Protein AF-A0A355V0J2-F1 (afdb_monomer_lite)

Foldseek 3Di:
DDLVLVCCLCFVVQKWFWKDWPNFIKIKGFDWDWDQDPVVRDIDIGGQWMWIDGPNDIDTDRDSCRVCVVQPPIDIGTCDINVPHRDPVVVVVQVCVLVDWLVRVCVVFVVFFFKKKFKFFLADDCDPVCVLHAAADDPVQLVVQLVVLLVVLLVVLVVLLVVPPPVFNVVDDDSVVVLVVLLVVLVVVCVVQVVVCVVPQHQPPVLVCLVVVNDPDNDDPSNSSSNVSSSLSRSLNSSNVSSNPHDDHDDLCVLCVDPLNVLFSVFWPDKHWHQDDDPDGHSGIMIMTMGGDDPSVSVSSVVAGHLLRDDRGHWMFTDDPNHTQKTAHNVVSDIDGPPD

Radius of gyration: 24.62 Å; chains: 1; bounding box: 70×48×53 Å

Sequence (340 aa):
MTKAQLQNLLEKDGASVKFSVDDTEYGAEPVMVYEFNEATGLADFKVDGFILEKKGRRKSFKDFESFFEKFENKQVKLISINDEFESIESYEDEKAFDNINMEELLATFLPVADSFSLTCPFNSGYDEEHPFGLYRVDSYLAERALNELEEWEKKTAERQYGCIPEKDRKKLPAFEMLYEEVKAECRDYRKGHKAKADKFGGNVFFGDEFSKGNTKYKKPAELWHVYEAVDFVETCRYTLDKTAENEKERPLDEVLDKEEYAGLKSSLIKTEVGFTWHCTTSGMLSETFFFKLNETTAEWLKKFENDYALEGLEDLAFYKDGKLIFSSCTHEKFHTRLDK

Secondary structure (DSSP, 8-state):
--HHHHHIIIIIS---EEEEETTEEEEEEEEEEEEEETTTTEEEEEEEEEEEEETTEEEEESSHHHHHGGGTTSPPEEEEETTTBSSHHHHHHHHHHHT--HHHHHHHHTTT-SEEEEEEESS----SS-TT-SBPPPHHHHHHHHHHHHHHHHHHHHHHHHHS-HHHHTTSPPHHHHHHHHHHHHHHHHHHTHHHHHHTTT---THHHHHTT-SS---SGGGHHHHHHHHHHHHHHHHHHHHHT-SB---GGGGGGSGGGHHHHTTEEEEEEEEE-SS-EEEEEEEEEEEE-SHHHHHHHTTSSSGGG--SSEEEEEEETTEEEEEEETTTTEEEE---

pLDDT: mean 92.25, std 6.19, range [43.44, 98.62]

Structure (mmCIF, N/CA/C/O backbone):
data_AF-A0A355V0J2-F1
#
_entry.id   AF-A0A355V0J2-F1
#
loop_
_atom_site.group_PDB
_atom_site.id
_atom_site.type_symbol
_atom_site.label_atom_id
_atom_site.label_alt_id
_atom_site.label_comp_id
_atom_site.label_asym_id
_atom_site.label_entity_id
_atom_site.label_seq_id
_atom_site.pdbx_PDB_ins_code
_atom_site.Cartn_x
_atom_site.Cartn_y
_atom_site.Cartn_z
_atom_site.occupancy
_atom_site.B_iso_or_equiv
_atom_site.auth_seq_id
_atom_site.auth_comp_id
_atom_site.auth_asym_id
_atom_site.auth_atom_id
_atom_site.pdbx_PDB_model_num
ATOM 1 N N . MET A 1 1 ? -30.755 2.770 18.231 1.00 90.81 1 MET A N 1
ATOM 2 C CA . MET A 1 1 ? -29.765 3.862 18.253 1.00 90.81 1 MET A CA 1
ATOM 3 C C . MET A 1 1 ? -30.425 5.117 18.806 1.00 90.81 1 MET A C 1
ATOM 5 O O . MET A 1 1 ? -31.588 5.360 18.500 1.00 90.81 1 MET A O 1
ATOM 9 N N . THR A 1 2 ? -29.737 5.867 19.665 1.00 91.69 2 THR A N 1
ATOM 10 C CA . THR A 1 2 ? -30.237 7.129 20.239 1.00 91.69 2 THR A CA 1
ATOM 11 C C . THR A 1 2 ? -29.940 8.315 19.316 1.00 91.69 2 THR A C 1
ATOM 13 O O . THR A 1 2 ? -29.083 8.220 18.438 1.00 91.69 2 THR A O 1
ATOM 16 N N . LYS A 1 3 ? -30.612 9.457 19.537 1.00 92.00 3 LYS A N 1
ATOM 17 C CA . LYS A 1 3 ? -30.300 10.726 18.852 1.00 92.00 3 LYS A CA 1
ATOM 18 C C . LYS A 1 3 ? -28.816 11.088 18.994 1.00 92.00 3 LYS A C 1
ATOM 20 O O . LYS A 1 3 ? -28.171 11.383 18.000 1.00 92.00 3 LYS A O 1
ATOM 25 N N . ALA A 1 4 ? -28.282 11.002 20.214 1.00 92.44 4 ALA A N 1
ATOM 26 C CA . ALA A 1 4 ? -26.891 11.341 20.511 1.00 92.44 4 ALA A CA 1
ATOM 27 C C . ALA A 1 4 ? -25.884 10.423 19.797 1.00 92.44 4 ALA A C 1
ATOM 29 O O . ALA A 1 4 ? -24.852 10.896 19.338 1.00 92.44 4 ALA A O 1
ATOM 30 N N . GLN A 1 5 ? -26.190 9.127 19.669 1.00 93.94 5 GLN A N 1
ATOM 31 C CA . GLN A 1 5 ? -25.350 8.192 18.912 1.00 93.94 5 GLN A CA 1
ATOM 32 C C . GLN A 1 5 ? -25.316 8.553 17.425 1.00 93.94 5 GLN A C 1
ATOM 34 O O . GLN A 1 5 ? -24.241 8.676 16.855 1.00 93.94 5 GLN A O 1
ATOM 39 N N . LEU A 1 6 ? -26.484 8.784 16.817 1.00 93.75 6 LEU A N 1
ATOM 40 C CA . LEU A 1 6 ? -26.559 9.178 15.410 1.00 93.75 6 LEU A CA 1
ATOM 41 C C . LEU A 1 6 ? -25.880 10.533 15.158 1.00 93.75 6 LEU A C 1
ATOM 43 O O . LEU A 1 6 ? -25.229 10.708 14.134 1.00 93.75 6 LEU A O 1
ATOM 47 N N . GLN A 1 7 ? -26.011 11.470 16.099 1.00 94.31 7 GLN A N 1
ATOM 48 C CA . GLN A 1 7 ? -25.330 12.758 16.041 1.00 94.31 7 GLN A CA 1
ATOM 49 C C . GLN A 1 7 ? -23.813 12.592 16.081 1.00 94.31 7 GLN A C 1
ATOM 51 O O . GLN A 1 7 ? -23.138 13.148 15.230 1.00 94.31 7 GLN A O 1
ATOM 56 N N . ASN A 1 8 ? -23.273 11.816 17.027 1.00 94.19 8 ASN A N 1
ATOM 57 C CA . ASN A 1 8 ? -21.829 11.589 17.109 1.00 94.19 8 ASN A CA 1
ATOM 58 C C . ASN A 1 8 ? -21.283 10.975 15.811 1.00 94.19 8 ASN A C 1
ATOM 60 O O . ASN A 1 8 ? -20.335 11.526 15.259 1.00 94.19 8 ASN A O 1
ATOM 64 N N . LEU A 1 9 ? -21.936 9.930 15.289 1.00 94.62 9 LEU A N 1
ATOM 65 C CA . LEU A 1 9 ? -21.517 9.278 14.044 1.00 94.62 9 LEU A CA 1
ATOM 66 C C . LEU A 1 9 ? -21.470 10.264 12.867 1.00 94.62 9 LEU A C 1
ATOM 68 O O . LEU A 1 9 ? -20.495 10.294 12.128 1.00 94.62 9 LEU A O 1
ATOM 72 N N . LEU A 1 10 ? -22.502 11.097 12.700 1.00 93.75 10 LEU A N 1
ATOM 73 C CA . LEU A 1 10 ? -22.589 12.020 11.564 1.00 93.75 10 LEU A CA 1
ATOM 74 C C . LEU A 1 10 ? -21.737 13.292 11.741 1.00 93.75 10 LEU A C 1
ATOM 76 O O . LEU A 1 10 ? -21.116 13.741 10.786 1.00 93.75 10 LEU A O 1
ATOM 80 N N . GLU A 1 11 ? -21.737 13.910 12.926 1.00 91.56 11 GLU A N 1
ATOM 81 C CA . GLU A 1 11 ? -21.082 15.208 13.171 1.00 91.56 11 GLU A CA 1
ATOM 82 C C . GLU A 1 11 ? -19.624 15.090 13.593 1.00 91.56 11 GLU A C 1
ATOM 84 O O . GLU A 1 11 ? -18.807 15.903 13.170 1.00 91.56 11 GLU A O 1
ATOM 89 N N . LYS A 1 12 ? -19.311 14.142 14.480 1.00 89.06 12 LYS A N 1
ATOM 90 C CA . LYS A 1 12 ? -17.963 14.023 15.047 1.00 89.06 12 LYS A CA 1
ATOM 91 C C . LYS A 1 12 ? -17.104 13.085 14.232 1.00 89.06 12 LYS A C 1
ATOM 93 O O . LYS A 1 12 ? -15.955 13.409 13.961 1.00 89.06 12 LYS A O 1
ATOM 98 N N . ASP A 1 13 ? -17.674 11.949 13.857 1.00 90.25 13 ASP A N 1
ATOM 99 C CA . ASP A 1 13 ? -16.922 10.909 13.169 1.00 90.25 13 ASP A CA 1
ATOM 100 C C . ASP A 1 13 ? -16.990 11.050 11.644 1.00 90.25 13 ASP A C 1
ATOM 102 O O . ASP A 1 13 ? -16.241 10.392 10.928 1.00 90.25 13 ASP A O 1
ATOM 106 N N . GLY A 1 14 ? -17.880 11.907 11.129 1.00 91.56 14 GLY A N 1
ATOM 107 C CA . GLY A 1 14 ? -18.047 12.105 9.690 1.00 91.56 14 GLY A CA 1
ATOM 108 C C . GLY A 1 14 ? -18.545 10.851 8.956 1.00 91.56 14 GLY A C 1
ATOM 109 O O . GLY A 1 14 ? -18.405 10.755 7.738 1.00 91.56 14 GLY A O 1
ATOM 110 N N . ALA A 1 15 ? -19.113 9.882 9.676 1.00 93.75 15 ALA A N 1
ATOM 111 C CA . ALA A 1 15 ? -19.506 8.593 9.133 1.00 93.75 15 ALA A CA 1
ATOM 112 C C . ALA A 1 15 ? -20.817 8.686 8.345 1.00 93.75 15 ALA A C 1
ATOM 114 O O . ALA A 1 15 ? -21.733 9.427 8.700 1.00 93.75 15 ALA A O 1
ATOM 115 N N . SER A 1 16 ? -20.951 7.869 7.303 1.00 96.00 16 SER A N 1
ATOM 116 C CA . SER A 1 16 ? -22.240 7.634 6.651 1.00 96.00 16 SER A CA 1
ATOM 117 C C . SER A 1 16 ? -23.023 6.561 7.409 1.00 96.00 16 SER A C 1
ATOM 119 O O . SER A 1 16 ? -22.456 5.596 7.915 1.00 96.00 16 SER A O 1
ATOM 121 N N . VAL A 1 17 ? -24.340 6.722 7.533 1.00 97.31 17 VAL A N 1
ATOM 122 C CA . VAL A 1 17 ? -25.184 5.842 8.351 1.00 97.31 17 VAL A CA 1
ATOM 123 C C . VAL A 1 17 ? -26.439 5.446 7.585 1.00 97.31 17 VAL A C 1
ATOM 125 O O . VAL A 1 17 ? -27.244 6.300 7.209 1.00 97.31 17 VAL A O 1
ATOM 128 N N . LYS A 1 18 ? -26.670 4.142 7.417 1.00 97.06 18 LYS A N 1
ATOM 129 C CA . LYS A 1 18 ? -27.969 3.598 7.007 1.00 97.06 18 LYS A CA 1
ATOM 130 C C . LYS A 1 18 ? -28.757 3.169 8.231 1.00 97.06 18 LYS A C 1
ATOM 132 O O . LYS A 1 18 ? -28.248 2.505 9.132 1.00 97.06 18 LYS A O 1
ATOM 137 N N . PHE A 1 19 ? -30.030 3.532 8.268 1.00 96.44 19 PHE A N 1
ATOM 138 C CA . PHE A 1 19 ? -30.914 3.218 9.384 1.00 96.44 19 PHE A CA 1
ATOM 139 C C . PHE A 1 19 ? -32.360 3.054 8.919 1.00 96.44 19 PHE A C 1
ATOM 141 O O . PHE A 1 19 ? -32.748 3.519 7.849 1.00 96.44 19 PHE A O 1
ATOM 148 N N . SER A 1 20 ? -33.183 2.409 9.743 1.00 95.94 20 SER A N 1
ATOM 149 C CA . SER A 1 20 ? -34.623 2.302 9.532 1.00 95.94 20 SER A CA 1
ATOM 150 C C . SER A 1 20 ? -35.419 3.021 10.616 1.00 95.94 20 SER A C 1
ATOM 152 O O . SER A 1 20 ? -35.046 3.054 11.793 1.00 95.94 20 SER A O 1
ATOM 154 N N . VAL A 1 21 ? -36.542 3.599 10.189 1.00 94.44 21 VAL A N 1
ATOM 155 C CA . VAL A 1 21 ? -37.567 4.209 11.041 1.00 94.44 21 VAL A CA 1
ATOM 156 C C . VAL A 1 21 ? -38.928 3.770 10.516 1.00 94.44 21 VAL A C 1
ATOM 158 O O . VAL A 1 21 ? -39.223 4.005 9.343 1.00 94.44 21 VAL A O 1
ATOM 161 N N . ASP A 1 22 ? -39.749 3.146 11.364 1.00 92.00 22 ASP A N 1
ATOM 162 C CA . ASP A 1 22 ? -41.059 2.584 10.987 1.00 92.00 22 ASP A CA 1
ATOM 163 C C . ASP A 1 22 ? -40.974 1.717 9.706 1.00 92.00 22 ASP A C 1
ATOM 165 O O . ASP A 1 22 ? -41.682 1.956 8.726 1.00 92.00 22 ASP A O 1
ATOM 169 N N . ASP A 1 23 ? -40.015 0.782 9.674 1.00 90.75 23 ASP A N 1
ATOM 170 C CA . ASP A 1 23 ? -39.718 -0.129 8.548 1.00 90.75 23 ASP A CA 1
ATOM 171 C C . ASP A 1 23 ? -39.372 0.564 7.216 1.00 90.75 23 ASP A C 1
ATOM 173 O O . ASP A 1 23 ? -39.363 -0.042 6.145 1.00 90.75 23 ASP A O 1
ATOM 177 N N . THR A 1 24 ? -39.064 1.859 7.266 1.00 94.06 24 THR A N 1
ATOM 178 C CA . THR A 1 24 ? -38.565 2.616 6.123 1.00 94.06 24 THR A CA 1
ATOM 179 C C . THR A 1 24 ? -37.075 2.853 6.274 1.00 94.06 24 THR A C 1
ATOM 181 O O . THR A 1 24 ? -36.651 3.440 7.265 1.00 94.06 24 THR A O 1
ATOM 184 N N . GLU A 1 25 ? -36.303 2.458 5.267 1.00 95.81 25 GLU A N 1
ATOM 185 C CA . GLU A 1 25 ? -34.859 2.683 5.218 1.00 95.81 25 GLU A CA 1
ATOM 186 C C . GLU A 1 25 ? -34.500 4.095 4.750 1.00 95.81 25 GLU A C 1
ATOM 188 O O . GLU A 1 25 ? -35.153 4.686 3.875 1.00 95.81 25 GLU A O 1
ATOM 193 N N . TYR A 1 26 ? -33.425 4.602 5.338 1.00 95.94 26 TYR A N 1
ATOM 194 C CA . TYR A 1 26 ? -32.814 5.888 5.067 1.00 95.94 26 TYR A CA 1
ATOM 195 C C . TYR A 1 26 ? -31.295 5.727 5.033 1.00 95.94 26 TYR A C 1
ATOM 197 O O . TYR A 1 26 ? -30.740 4.925 5.782 1.00 95.94 26 TYR A O 1
ATOM 205 N N . GLY A 1 27 ? -30.637 6.522 4.195 1.00 96.25 27 GLY A N 1
ATOM 206 C CA . GLY A 1 27 ? -29.204 6.797 4.292 1.00 96.25 27 GLY A CA 1
ATOM 207 C C . GLY A 1 27 ? -28.991 8.230 4.766 1.00 96.25 27 GLY A C 1
ATOM 208 O O . GLY A 1 27 ? -29.749 9.119 4.375 1.00 96.25 27 GLY A O 1
ATOM 209 N N . ALA A 1 28 ? -27.992 8.460 5.604 1.00 96.12 28 ALA A N 1
ATOM 210 C CA . ALA A 1 28 ? -27.532 9.785 5.979 1.00 96.12 28 ALA A CA 1
ATOM 211 C C . ALA A 1 28 ? -26.021 9.886 5.791 1.00 96.12 28 ALA A C 1
ATOM 213 O O . ALA A 1 28 ? -25.293 8.979 6.178 1.00 96.12 28 ALA A O 1
ATOM 214 N N . GLU A 1 29 ? -25.563 10.987 5.213 1.00 95.75 29 GLU A N 1
ATOM 215 C CA . GLU A 1 29 ? -24.142 11.280 5.022 1.00 95.75 29 GLU A CA 1
ATOM 216 C C . GLU A 1 29 ? -23.875 12.752 5.377 1.00 95.75 29 GLU A C 1
ATOM 218 O O . GLU A 1 29 ? -24.706 13.617 5.058 1.00 95.75 29 GLU A O 1
ATOM 223 N N . PRO A 1 30 ? -22.767 13.065 6.067 1.00 94.69 30 PRO A N 1
ATOM 224 C CA . PRO A 1 30 ? -22.358 14.440 6.299 1.00 94.69 30 PRO A CA 1
ATOM 225 C C . PRO A 1 30 ? -21.822 15.062 5.009 1.00 94.69 30 PRO A C 1
ATOM 227 O O . PRO A 1 30 ? -21.206 14.404 4.171 1.00 94.69 30 PRO A O 1
ATOM 230 N N . VAL A 1 31 ? -22.052 16.361 4.845 1.00 92.62 31 VAL A N 1
ATOM 231 C CA . VAL A 1 31 ? -21.434 17.144 3.775 1.00 92.62 31 VAL A CA 1
ATOM 232 C C . VAL A 1 31 ? -20.094 17.647 4.291 1.00 92.62 31 VAL A C 1
ATOM 234 O O . VAL A 1 31 ? -20.054 18.544 5.127 1.00 92.62 31 VAL A O 1
ATOM 237 N N . MET A 1 32 ? -19.002 17.067 3.802 1.00 89.19 32 MET A N 1
ATOM 238 C CA . MET A 1 32 ? -17.650 17.466 4.192 1.00 89.19 32 MET A CA 1
ATOM 239 C C . MET A 1 32 ? -17.177 18.643 3.336 1.00 89.19 32 MET A C 1
ATOM 241 O O . MET A 1 32 ? -17.214 18.582 2.105 1.00 89.19 32 MET A O 1
ATOM 245 N N . VAL A 1 33 ? -16.720 19.714 3.983 1.00 88.00 33 VAL A N 1
ATOM 246 C CA . VAL A 1 33 ? -16.119 20.880 3.327 1.00 88.00 33 VAL A CA 1
ATOM 247 C C . VAL A 1 33 ? -14.672 21.010 3.772 1.00 88.00 33 VAL A C 1
ATOM 249 O O . VAL A 1 33 ? -14.360 20.889 4.955 1.00 88.00 33 VAL A O 1
ATOM 252 N N . TYR A 1 34 ? -13.806 21.270 2.798 1.00 84.75 34 TYR A N 1
ATOM 253 C CA . TYR A 1 34 ? -12.388 21.512 3.007 1.00 84.75 34 TYR A CA 1
ATOM 254 C C . TYR A 1 34 ? -12.164 22.990 3.310 1.00 84.75 34 TYR A C 1
ATOM 256 O O . TYR A 1 34 ? -12.521 23.853 2.503 1.00 84.75 34 TYR A O 1
ATOM 264 N N . GLU A 1 35 ? -11.543 23.281 4.445 1.00 84.31 35 GLU A N 1
ATOM 265 C CA . GLU A 1 35 ? -10.997 24.600 4.737 1.00 84.31 35 GLU A CA 1
ATOM 266 C C . GLU A 1 35 ? -9.478 24.521 4.707 1.00 84.31 35 GLU A C 1
ATOM 268 O O . GLU A 1 35 ? -8.847 23.901 5.557 1.00 84.31 35 GLU A O 1
ATOM 273 N N . PHE A 1 36 ? -8.879 25.144 3.694 1.00 83.00 36 PHE A N 1
ATOM 274 C CA . PHE A 1 36 ? -7.432 25.266 3.625 1.00 83.00 36 PHE A CA 1
ATOM 275 C C . PHE A 1 36 ? -6.975 26.410 4.528 1.00 83.00 36 PHE A C 1
ATOM 277 O O . PHE A 1 36 ? -7.335 27.571 4.316 1.00 83.00 36 PHE A O 1
ATOM 284 N N . ASN A 1 37 ? -6.172 26.085 5.532 1.00 81.50 37 ASN A N 1
ATOM 285 C CA . ASN A 1 37 ? -5.549 27.060 6.401 1.00 81.50 37 ASN A CA 1
ATOM 286 C C . ASN A 1 37 ? -4.243 27.544 5.762 1.00 81.50 37 ASN A C 1
ATOM 288 O O . ASN A 1 37 ? -3.208 26.887 5.843 1.00 81.50 37 ASN A O 1
ATOM 292 N N . GLU A 1 38 ? -4.281 28.728 5.150 1.00 81.88 38 GLU A N 1
ATOM 293 C CA . GLU A 1 38 ? -3.114 29.323 4.481 1.00 81.88 38 GLU A CA 1
ATOM 294 C C . GLU A 1 38 ? -1.909 29.537 5.414 1.00 81.88 38 GLU A C 1
ATOM 296 O O . GLU A 1 38 ? -0.775 29.562 4.943 1.00 81.88 38 GLU A O 1
ATOM 301 N N . ALA A 1 39 ? -2.125 29.687 6.727 1.00 80.75 39 ALA A N 1
ATOM 302 C CA . ALA A 1 39 ? -1.047 29.944 7.681 1.00 80.75 39 ALA A CA 1
ATOM 303 C C . ALA A 1 39 ? -0.273 28.675 8.062 1.00 80.75 39 ALA A C 1
ATOM 305 O O . ALA A 1 39 ? 0.929 28.749 8.313 1.00 80.75 39 ALA A O 1
ATOM 306 N N . THR A 1 40 ? -0.949 27.525 8.120 1.00 82.50 40 THR A N 1
ATOM 307 C CA . THR A 1 40 ? -0.320 26.230 8.432 1.00 82.50 40 THR A CA 1
ATOM 308 C C . THR A 1 40 ? -0.016 25.409 7.183 1.00 82.50 40 THR A C 1
ATOM 310 O O . THR A 1 40 ? 0.777 24.477 7.252 1.00 82.50 40 THR A O 1
ATOM 313 N N . GLY A 1 41 ? -0.633 25.742 6.045 1.00 79.56 41 GLY A N 1
ATOM 314 C CA . GLY A 1 41 ? -0.578 24.938 4.826 1.00 79.56 41 GLY A CA 1
ATOM 315 C C . GLY A 1 41 ? -1.358 23.624 4.928 1.00 79.56 41 GLY A C 1
ATOM 316 O O . GLY A 1 41 ? -1.185 22.756 4.076 1.00 79.56 41 GLY A O 1
ATOM 317 N N . LEU A 1 42 ? -2.190 23.459 5.962 1.00 68.75 42 LEU A N 1
ATOM 318 C CA . LEU A 1 42 ? -2.974 22.250 6.205 1.00 68.75 42 LEU A CA 1
ATOM 319 C C . LEU A 1 42 ? -4.429 22.451 5.774 1.00 68.75 42 LEU A C 1
ATOM 321 O O . LEU A 1 42 ? -4.967 23.555 5.858 1.00 68.75 42 LEU A O 1
ATOM 325 N N . ALA A 1 43 ? -5.064 21.377 5.313 1.00 77.12 43 ALA A N 1
ATOM 326 C CA . ALA A 1 43 ? -6.497 21.348 5.055 1.00 77.12 43 ALA A CA 1
ATOM 327 C C . ALA A 1 43 ? -7.214 20.700 6.242 1.00 77.12 43 ALA A C 1
ATOM 329 O O . ALA A 1 43 ? -6.918 19.557 6.585 1.00 77.12 43 ALA A O 1
ATOM 330 N N . ASP A 1 44 ? -8.170 21.421 6.819 1.00 77.75 44 ASP A N 1
ATOM 331 C CA . ASP A 1 44 ? -9.075 20.894 7.831 1.00 77.75 44 ASP A CA 1
ATOM 332 C C . ASP A 1 44 ? -10.404 20.498 7.185 1.00 77.75 44 ASP A C 1
ATOM 334 O O . ASP A 1 44 ? -10.885 21.114 6.226 1.00 77.75 44 ASP A O 1
ATOM 338 N N . PHE A 1 45 ? -11.013 19.454 7.733 1.00 81.25 45 PHE A N 1
ATOM 339 C CA . PHE A 1 45 ? -12.322 18.980 7.322 1.00 81.25 45 PHE A CA 1
ATOM 340 C C . PHE A 1 45 ? -13.368 19.447 8.323 1.00 81.25 45 PHE A C 1
ATOM 342 O O . PHE A 1 45 ? -13.217 19.252 9.530 1.00 81.25 45 PHE A O 1
ATOM 349 N N . LYS A 1 46 ? -14.466 20.009 7.823 1.00 86.50 46 LYS A N 1
ATOM 350 C CA . LYS A 1 46 ? -15.630 20.340 8.648 1.00 86.50 46 LYS A CA 1
ATOM 351 C C . LYS A 1 46 ? -16.910 19.786 8.044 1.00 86.50 46 LYS A C 1
ATOM 353 O O . LYS A 1 46 ? -17.062 19.735 6.823 1.00 86.50 46 LYS A O 1
ATOM 358 N N . VAL A 1 47 ? -17.851 19.429 8.910 1.00 87.75 47 VAL A N 1
ATOM 359 C CA . VAL A 1 47 ? -19.215 19.086 8.503 1.00 87.75 47 VAL A CA 1
ATOM 360 C C . VAL A 1 47 ? -19.999 20.377 8.245 1.00 87.75 47 VAL A C 1
ATOM 362 O O . VAL A 1 47 ? -20.131 21.214 9.136 1.00 87.75 47 VAL A O 1
ATOM 365 N N . ASP A 1 48 ? -20.532 20.537 7.033 1.00 91.62 48 ASP A N 1
ATOM 366 C CA . ASP A 1 48 ? -21.375 21.662 6.595 1.00 91.62 48 ASP A CA 1
ATOM 367 C C . ASP A 1 48 ? -22.774 21.174 6.182 1.00 91.62 48 ASP A C 1
ATOM 369 O O . ASP A 1 48 ? -23.270 21.387 5.072 1.00 91.62 48 ASP A O 1
ATOM 373 N N . GLY A 1 49 ? -23.408 20.453 7.105 1.00 93.38 49 GLY A N 1
ATOM 374 C CA . GLY A 1 49 ? -24.747 19.902 6.944 1.00 93.38 49 GLY A CA 1
ATOM 375 C C . GLY A 1 49 ? -24.768 18.420 6.578 1.00 93.38 49 GLY A C 1
ATOM 376 O O . GLY A 1 49 ? -23.774 17.706 6.681 1.00 93.38 49 GLY A O 1
ATOM 377 N N . PHE A 1 50 ? -25.949 17.945 6.183 1.00 94.88 50 PHE A N 1
ATOM 378 C CA . PHE A 1 50 ? -26.242 16.519 6.020 1.00 94.88 50 PHE A CA 1
ATOM 379 C C . PHE A 1 50 ? -27.112 16.269 4.801 1.00 94.88 50 PHE A C 1
ATOM 381 O O . PHE A 1 50 ? -28.020 17.047 4.494 1.00 94.88 50 PHE A O 1
ATOM 388 N N . ILE A 1 51 ? -26.906 15.137 4.145 1.00 95.44 51 ILE A N 1
ATOM 389 C CA . ILE A 1 51 ? -27.790 14.625 3.106 1.00 95.44 51 ILE A CA 1
ATOM 390 C C . ILE A 1 51 ? -28.558 13.443 3.686 1.00 95.44 51 ILE A C 1
ATOM 392 O O . ILE A 1 51 ? -27.977 12.522 4.242 1.00 95.44 51 ILE A O 1
ATOM 396 N N . LEU A 1 52 ? -29.881 13.464 3.531 1.00 95.50 52 LEU A N 1
ATOM 397 C CA . LEU A 1 52 ? -30.750 12.319 3.783 1.00 95.50 52 LEU A CA 1
ATOM 398 C C . LEU A 1 52 ? -31.186 11.719 2.447 1.00 95.50 52 LEU A C 1
ATOM 400 O O . LEU A 1 52 ? -31.840 12.393 1.643 1.00 95.50 52 LEU A O 1
ATOM 404 N N . GLU A 1 53 ? -30.908 10.440 2.250 1.00 95.12 53 GLU A N 1
ATOM 405 C CA . GLU A 1 53 ? -31.385 9.647 1.130 1.00 95.12 53 GLU A CA 1
ATOM 406 C C . GLU A 1 53 ? -32.557 8.743 1.540 1.00 95.12 53 GLU A C 1
ATOM 408 O O . GLU A 1 53 ? -32.536 8.073 2.570 1.00 95.12 53 GLU A O 1
ATOM 413 N N . LYS A 1 54 ? -33.600 8.705 0.705 1.00 94.12 54 LYS A N 1
ATOM 414 C CA . LYS A 1 54 ? -34.724 7.769 0.814 1.00 94.12 54 LYS A CA 1
ATOM 415 C C . LYS A 1 54 ? -35.150 7.310 -0.575 1.00 94.12 54 LYS A C 1
ATOM 417 O O . LYS A 1 54 ? -35.657 8.120 -1.353 1.00 94.12 54 LYS A O 1
ATOM 422 N N . LYS A 1 55 ? -35.027 6.010 -0.871 1.00 89.94 55 LYS A N 1
ATOM 423 C CA . LYS A 1 55 ? -35.418 5.413 -2.168 1.00 89.94 55 LYS A CA 1
ATOM 424 C C . LYS A 1 55 ? -34.822 6.180 -3.368 1.00 89.94 55 LYS A C 1
ATOM 426 O O . LYS A 1 55 ? -35.554 6.555 -4.284 1.00 89.94 55 LYS A O 1
ATOM 431 N N . GLY A 1 56 ? -33.527 6.503 -3.305 1.00 88.69 56 GLY A N 1
ATOM 432 C CA . GLY A 1 56 ? -32.812 7.266 -4.336 1.00 88.69 56 GLY A CA 1
ATOM 433 C C . GLY A 1 56 ? -33.134 8.765 -4.394 1.00 88.69 56 GLY A C 1
ATOM 434 O O . GLY A 1 56 ? -32.620 9.469 -5.259 1.00 88.69 56 GLY A O 1
ATOM 435 N N . ARG A 1 57 ? -33.991 9.292 -3.507 1.00 93.06 57 ARG A N 1
ATOM 436 C CA . ARG A 1 57 ? -34.244 10.737 -3.393 1.00 93.06 57 ARG A CA 1
ATOM 437 C C . ARG A 1 57 ? -33.398 11.325 -2.280 1.00 93.06 57 ARG A C 1
ATOM 439 O O . ARG A 1 57 ? -33.533 10.901 -1.134 1.00 93.06 57 ARG A O 1
ATOM 446 N N . ARG A 1 58 ? -32.608 12.343 -2.612 1.00 95.69 58 ARG A N 1
ATOM 447 C CA . ARG A 1 58 ? -31.732 13.053 -1.676 1.00 95.69 58 ARG A CA 1
ATOM 448 C C . ARG A 1 58 ? -32.331 14.393 -1.262 1.00 95.69 58 ARG A C 1
ATOM 450 O O . ARG A 1 58 ? -32.925 15.093 -2.084 1.00 95.69 58 ARG A O 1
ATOM 457 N N . LYS A 1 59 ? -32.191 14.746 0.014 1.00 95.31 59 LYS A N 1
ATOM 458 C CA . LYS A 1 59 ? -32.532 16.067 0.554 1.00 95.31 59 LYS A CA 1
ATOM 459 C C . LYS A 1 59 ? -31.427 16.531 1.497 1.00 95.31 59 LYS A C 1
ATOM 461 O O . LYS A 1 59 ? -31.089 15.798 2.418 1.00 95.31 59 LYS A O 1
ATOM 466 N N . SER A 1 60 ? -30.950 17.755 1.303 1.00 94.69 60 SER A N 1
ATOM 467 C CA . SER A 1 60 ? -29.942 18.378 2.163 1.00 94.69 60 SER A CA 1
ATOM 468 C C . SER A 1 60 ? -30.566 19.102 3.361 1.00 94.69 60 SER A C 1
ATOM 470 O O . SER A 1 60 ? -31.685 19.623 3.278 1.00 94.69 60 SER A O 1
ATOM 472 N N . PHE A 1 61 ? -29.819 19.149 4.458 1.00 94.94 61 PHE A N 1
ATOM 473 C CA . PHE A 1 61 ? -30.135 19.819 5.716 1.00 94.94 61 PHE A CA 1
ATOM 474 C C . PHE A 1 61 ? -28.917 20.605 6.179 1.00 94.94 61 PHE A C 1
ATOM 476 O O . PHE A 1 61 ? -27.792 20.158 5.990 1.00 94.94 61 PHE A O 1
ATOM 483 N N . LYS A 1 62 ? -29.154 21.772 6.779 1.00 93.12 62 LYS A N 1
ATOM 484 C CA . LYS A 1 62 ? -28.085 22.671 7.223 1.00 93.12 62 LYS A CA 1
ATOM 485 C C . LYS A 1 62 ? -27.418 22.204 8.520 1.00 93.12 62 LYS A C 1
ATOM 487 O O . LYS A 1 62 ? -26.238 22.443 8.720 1.00 93.12 62 LYS A O 1
ATOM 492 N N . ASP A 1 63 ? -28.184 21.568 9.396 1.00 92.31 63 ASP A N 1
ATOM 493 C CA . ASP A 1 63 ? -27.748 21.138 10.721 1.00 92.31 63 ASP A CA 1
ATOM 494 C C . ASP A 1 63 ? -28.458 19.841 11.131 1.00 92.31 63 ASP A C 1
ATOM 496 O O . ASP A 1 63 ? -29.456 19.433 10.518 1.00 92.31 63 ASP A O 1
ATOM 500 N N . PHE A 1 64 ? -27.915 19.179 12.156 1.00 91.06 64 PHE A N 1
ATOM 501 C CA . PHE A 1 64 ? -28.399 17.882 12.614 1.00 91.06 64 PHE A CA 1
ATOM 502 C C . PHE A 1 64 ? -29.803 17.973 13.214 1.00 91.06 64 PHE A C 1
ATOM 504 O O . PHE A 1 64 ? -30.608 17.062 13.036 1.00 91.06 64 PHE A O 1
ATOM 511 N N . GLU A 1 65 ? -30.138 19.081 13.875 1.00 92.62 65 GLU A N 1
ATOM 512 C CA . GLU A 1 65 ? -31.465 19.290 14.461 1.00 92.62 65 GLU A CA 1
ATOM 513 C C . GLU A 1 65 ? -32.551 19.318 13.379 1.00 92.62 65 GLU A C 1
ATOM 515 O O . GLU A 1 65 ? -33.516 18.554 13.446 1.00 92.62 65 GLU A O 1
ATOM 520 N N . SER A 1 66 ? -32.342 20.097 12.315 1.00 90.31 66 SER A N 1
ATOM 521 C CA . SER A 1 66 ? -33.233 20.157 11.149 1.00 90.31 66 SER A CA 1
ATOM 522 C C . SER A 1 66 ? -33.353 18.805 10.434 1.00 90.31 66 SER A C 1
ATOM 524 O O . SER A 1 66 ? -34.385 18.485 9.836 1.00 90.31 66 SER A O 1
ATOM 526 N N . PHE A 1 67 ? -32.282 18.009 10.450 1.00 89.50 67 PHE A N 1
ATOM 527 C CA . PHE A 1 67 ? -32.266 16.645 9.927 1.00 89.50 67 PHE A CA 1
ATOM 528 C C . PHE A 1 67 ? -33.095 15.691 10.805 1.00 89.50 67 PHE A C 1
ATOM 530 O O . PHE A 1 67 ? -33.933 14.944 10.284 1.00 89.50 67 PHE A O 1
ATOM 537 N N . PHE A 1 68 ? -32.891 15.735 12.125 1.00 90.44 68 PHE A N 1
ATOM 538 C CA . PHE A 1 68 ? -33.447 14.779 13.079 1.00 90.44 68 PHE A CA 1
ATOM 539 C C . PHE A 1 68 ? -34.907 15.062 13.446 1.00 90.44 68 PHE A C 1
ATOM 541 O O . PHE A 1 68 ? -35.620 14.126 13.799 1.00 90.44 68 PHE A O 1
ATOM 548 N N . GLU A 1 69 ? -35.394 16.300 13.291 1.00 90.38 69 GLU A N 1
ATOM 549 C CA . GLU A 1 69 ? -36.801 16.684 13.520 1.00 90.38 69 GLU A CA 1
ATOM 550 C C . GLU A 1 69 ? -37.789 15.722 12.822 1.00 90.38 69 GLU A C 1
ATOM 552 O O . GLU A 1 69 ? -38.840 15.368 13.351 1.00 90.38 69 GLU A O 1
ATOM 557 N N . LYS A 1 70 ? -37.416 15.181 11.655 1.00 82.12 70 LYS A N 1
ATOM 558 C CA . LYS A 1 70 ? -38.219 14.198 10.903 1.00 82.12 70 LYS A CA 1
ATOM 559 C C . LYS A 1 70 ? -38.436 12.857 11.604 1.00 82.12 70 LYS A C 1
ATOM 561 O O . LYS A 1 70 ? -39.346 12.108 11.232 1.00 82.12 70 LYS A O 1
ATOM 566 N N . PHE A 1 71 ? -37.562 12.529 12.541 1.00 89.69 71 PHE A N 1
ATOM 567 C CA . PHE A 1 71 ? -37.512 11.264 13.262 1.00 89.69 71 PHE A CA 1
ATOM 568 C C . PHE A 1 71 ? -37.758 11.460 14.756 1.00 89.69 71 PHE A C 1
ATOM 570 O O . PHE A 1 71 ? -37.633 10.508 15.526 1.00 89.69 71 PHE A O 1
ATOM 577 N N . GLU A 1 72 ? -38.114 12.677 15.172 1.00 85.06 72 GLU A N 1
ATOM 578 C CA . GLU A 1 72 ? -38.348 12.994 16.569 1.00 85.06 72 GLU A CA 1
ATOM 579 C C . GLU A 1 72 ? -39.415 12.059 17.155 1.00 85.06 72 GLU A C 1
ATOM 581 O O . GLU A 1 72 ? -40.455 11.797 16.546 1.00 85.06 72 GLU A O 1
ATOM 586 N N . ASN A 1 73 ? -39.129 11.515 18.340 1.00 85.50 73 ASN A N 1
ATOM 587 C CA . ASN A 1 73 ? -39.958 10.525 19.035 1.00 85.50 73 ASN A CA 1
ATOM 588 C C . ASN A 1 73 ? -40.130 9.173 18.318 1.00 85.50 73 ASN A C 1
ATOM 590 O O . ASN A 1 73 ? -40.959 8.364 18.738 1.00 85.50 73 ASN A O 1
ATOM 594 N N . LYS A 1 74 ? -39.350 8.889 17.269 1.00 89.38 74 LYS A N 1
ATOM 595 C CA . LYS A 1 74 ? -39.366 7.595 16.581 1.00 89.38 74 LYS A CA 1
ATOM 596 C C . LYS A 1 74 ? -38.177 6.729 16.971 1.00 89.38 74 LYS A C 1
ATOM 598 O O . LYS A 1 74 ? -37.093 7.219 17.285 1.00 89.38 74 LYS A O 1
ATOM 603 N N . GLN A 1 75 ? -38.371 5.413 16.922 1.00 90.75 75 GLN A N 1
ATOM 604 C CA . GLN A 1 75 ? -37.279 4.472 17.129 1.00 90.75 75 GLN A CA 1
ATOM 605 C C . GLN A 1 75 ? -36.419 4.394 15.864 1.00 90.75 75 GLN A C 1
ATOM 607 O O . GLN A 1 75 ? -36.897 3.986 14.807 1.00 90.75 75 GLN A O 1
ATOM 612 N N . VAL A 1 76 ? -35.139 4.738 15.999 1.00 93.38 76 VAL A N 1
ATOM 613 C CA . VAL A 1 76 ? -34.137 4.589 14.940 1.00 93.38 76 VAL A CA 1
ATOM 614 C C . VAL A 1 76 ? -33.373 3.283 15.149 1.00 93.38 76 VAL A C 1
ATOM 616 O O . VAL A 1 76 ? -32.722 3.084 16.186 1.00 93.38 76 VAL A O 1
ATOM 619 N N . LYS A 1 77 ? -33.443 2.382 14.168 1.00 95.62 77 LYS A N 1
ATOM 620 C CA . LYS A 1 77 ? -32.681 1.126 14.145 1.00 95.62 77 LYS A CA 1
ATOM 621 C C . LYS A 1 77 ? -31.534 1.259 13.151 1.00 95.62 77 LYS A C 1
ATOM 623 O O . LYS A 1 77 ? -31.772 1.609 12.001 1.00 95.62 77 LYS A O 1
ATOM 628 N N . LEU A 1 78 ? -30.310 1.007 13.600 1.00 96.56 78 LEU A N 1
ATOM 629 C CA . LEU A 1 78 ? -29.140 1.002 12.725 1.00 96.56 78 LEU A CA 1
ATOM 630 C C . LEU A 1 78 ? -29.254 -0.149 11.713 1.00 96.56 78 LEU A C 1
ATOM 632 O O . LEU A 1 78 ? -29.777 -1.206 12.061 1.00 96.56 78 LEU A O 1
ATOM 636 N N . ILE A 1 79 ? -28.802 0.088 10.484 1.00 96.44 79 ILE A N 1
ATOM 637 C CA . ILE A 1 79 ? -28.603 -0.937 9.451 1.00 96.44 79 ILE A CA 1
ATOM 638 C C . ILE A 1 79 ? -27.103 -1.092 9.208 1.00 96.44 79 ILE A C 1
ATOM 640 O O . ILE A 1 79 ? -26.587 -2.194 9.334 1.00 96.44 79 ILE A O 1
ATOM 644 N N . SER A 1 80 ? -26.410 0.009 8.903 1.00 97.06 80 SER A N 1
ATOM 645 C CA . SER A 1 80 ? -24.957 0.012 8.724 1.00 97.06 80 SER A CA 1
ATOM 646 C C . SER A 1 80 ? -24.340 1.387 8.991 1.00 97.06 80 SER A C 1
ATOM 648 O O . SER A 1 80 ? -25.017 2.414 8.894 1.00 97.06 80 SER A O 1
ATOM 650 N N . ILE A 1 81 ? -23.047 1.401 9.300 1.00 96.94 81 ILE A N 1
ATOM 651 C CA . ILE A 1 81 ? -22.166 2.575 9.329 1.00 96.94 81 ILE A CA 1
ATOM 652 C C . ILE A 1 81 ? -21.112 2.361 8.238 1.00 96.94 81 ILE A C 1
ATOM 654 O O . ILE A 1 81 ? -20.564 1.264 8.139 1.00 96.94 81 ILE A O 1
ATOM 658 N N . ASN A 1 82 ? -20.874 3.365 7.392 1.00 94.12 82 ASN A N 1
ATOM 659 C CA . ASN A 1 82 ? -19.956 3.314 6.244 1.00 94.12 82 ASN A CA 1
ATOM 660 C C . ASN A 1 82 ? -20.181 2.137 5.289 1.00 94.12 82 ASN A C 1
ATOM 662 O O . ASN A 1 82 ? -19.275 1.730 4.581 1.00 94.12 82 ASN A O 1
ATOM 666 N N . ASP A 1 83 ? -21.401 1.593 5.261 1.00 92.88 83 ASP A N 1
ATOM 667 C CA . ASP A 1 83 ? -21.743 0.378 4.514 1.00 92.88 83 ASP A CA 1
ATOM 668 C C . ASP A 1 83 ? -20.965 -0.889 4.908 1.00 92.88 83 ASP A C 1
ATOM 670 O O . ASP A 1 83 ? -21.101 -1.916 4.246 1.00 92.88 83 ASP A O 1
ATOM 674 N N . GLU A 1 84 ? -20.259 -0.848 6.038 1.00 92.88 84 GLU A N 1
ATOM 675 C CA . GLU A 1 84 ? -19.371 -1.916 6.508 1.00 92.88 84 GLU A CA 1
ATOM 676 C C . GLU A 1 84 ? -19.789 -2.462 7.878 1.00 92.88 84 GLU A C 1
ATOM 678 O O . GLU A 1 84 ? -19.850 -3.675 8.075 1.00 92.88 84 GLU A O 1
ATOM 683 N N . PHE A 1 85 ? -20.133 -1.586 8.827 1.00 94.38 85 PHE A N 1
ATOM 684 C CA . PHE A 1 85 ? -20.363 -1.982 10.218 1.00 94.38 85 PHE A CA 1
ATOM 685 C C . PHE A 1 85 ? -21.852 -2.078 10.540 1.00 94.38 85 PHE A C 1
ATOM 687 O O . PHE A 1 85 ? -22.562 -1.075 10.546 1.00 94.38 85 PHE A O 1
ATOM 694 N N . GLU A 1 86 ? -22.332 -3.273 10.880 1.00 95.12 86 GLU A N 1
ATOM 695 C CA . GLU A 1 86 ? -23.742 -3.514 11.239 1.00 95.12 86 GLU A CA 1
ATOM 696 C C . GLU A 1 86 ? -24.095 -3.051 12.668 1.00 95.12 86 GLU A C 1
ATOM 698 O O . GLU A 1 86 ? -25.265 -3.018 13.061 1.00 95.12 86 GLU A O 1
ATOM 703 N N . SER A 1 87 ? -23.092 -2.680 13.469 1.00 95.31 87 SER A N 1
ATOM 704 C CA . SER A 1 87 ? -23.266 -2.254 14.856 1.00 95.31 87 SER A CA 1
ATOM 705 C C . SER A 1 87 ? -22.360 -1.075 15.223 1.00 95.31 87 SER A C 1
ATOM 707 O O . SER A 1 87 ? -21.305 -0.876 14.625 1.00 95.31 87 SER A O 1
ATOM 709 N N . ILE A 1 88 ? -22.768 -0.304 16.237 1.00 94.12 88 ILE A N 1
ATOM 710 C CA . ILE A 1 88 ? -21.927 0.760 16.814 1.00 94.12 88 ILE A CA 1
ATOM 711 C C . ILE A 1 88 ? -20.709 0.151 17.512 1.00 94.12 88 ILE A C 1
ATOM 713 O O . ILE A 1 88 ? -19.623 0.686 17.386 1.00 94.12 88 ILE A O 1
ATOM 717 N N . GLU A 1 89 ? -20.879 -0.972 18.214 1.00 94.31 89 GLU A N 1
ATOM 718 C CA . GLU A 1 89 ? -19.789 -1.652 18.928 1.00 94.31 89 GLU A CA 1
ATOM 719 C C . GLU A 1 89 ? -18.661 -2.048 17.971 1.00 94.31 89 GLU A C 1
ATOM 721 O O . GLU A 1 89 ? -17.533 -1.621 18.161 1.00 94.31 89 GLU A O 1
ATOM 726 N N . SER A 1 90 ? -18.984 -2.725 16.864 1.00 92.56 90 SER A N 1
ATOM 727 C CA . SER A 1 90 ? -17.988 -3.080 15.842 1.00 92.56 90 SER A CA 1
ATOM 728 C C . SER A 1 90 ? -17.304 -1.868 15.202 1.00 92.56 90 SER A C 1
ATOM 730 O O . SER A 1 90 ? -16.149 -1.969 14.813 1.00 92.56 90 SER A O 1
ATOM 732 N N . TYR A 1 91 ? -18.017 -0.746 15.059 1.00 93.12 91 TYR A N 1
ATOM 733 C CA . TYR A 1 91 ? -17.449 0.488 14.511 1.00 93.12 91 TYR A CA 1
ATOM 734 C C . TYR A 1 91 ? -16.477 1.149 15.496 1.00 93.12 91 TYR A C 1
ATOM 736 O O . TYR A 1 91 ? -15.381 1.545 15.112 1.00 93.12 91 TYR A O 1
ATOM 744 N N . GLU A 1 92 ? -16.859 1.244 16.771 1.00 92.56 92 GLU A N 1
ATOM 745 C CA . GLU A 1 92 ? -15.999 1.801 17.818 1.00 92.56 92 GLU A CA 1
ATOM 746 C C . GLU A 1 92 ? -14.787 0.902 18.093 1.00 92.56 92 GLU A C 1
ATOM 748 O O . GLU A 1 92 ? -13.707 1.422 18.350 1.00 92.56 92 GLU A O 1
ATOM 753 N N . ASP A 1 93 ? -14.933 -0.423 17.993 1.00 90.12 93 ASP A N 1
ATOM 754 C CA . ASP A 1 93 ? -13.820 -1.371 18.115 1.00 90.12 93 ASP A CA 1
ATOM 755 C C . ASP A 1 93 ? -12.793 -1.191 16.988 1.00 90.12 93 ASP A C 1
ATOM 757 O O . ASP A 1 93 ? -11.590 -1.187 17.253 1.00 90.12 93 ASP A O 1
ATOM 761 N N . GLU A 1 94 ? -13.249 -1.023 15.740 1.00 88.69 94 GLU A N 1
ATOM 762 C CA . GLU A 1 94 ? -12.352 -0.767 14.607 1.00 88.69 94 GLU A CA 1
ATOM 763 C C . GLU A 1 94 ? -11.681 0.599 14.749 1.00 88.69 94 GLU A C 1
ATOM 765 O O . GLU A 1 94 ? -10.465 0.702 14.667 1.00 88.69 94 GLU A O 1
ATOM 770 N N . LYS A 1 95 ? -12.445 1.636 15.103 1.00 88.06 95 LYS A N 1
ATOM 771 C CA . LYS A 1 95 ? -11.899 2.970 15.367 1.00 88.06 95 LYS A CA 1
ATOM 772 C C . LYS A 1 95 ? -10.877 2.962 16.505 1.00 88.06 95 LYS A C 1
ATOM 774 O O . LYS A 1 95 ? -9.857 3.643 16.418 1.00 88.06 95 LYS A O 1
ATOM 779 N N . ALA A 1 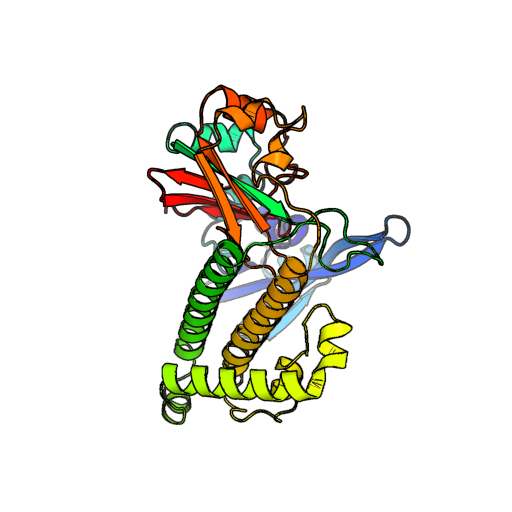96 ? -11.134 2.230 17.586 1.00 88.12 96 ALA A N 1
ATOM 780 C CA . ALA A 1 96 ? -10.177 2.078 18.676 1.00 88.12 96 ALA A CA 1
ATOM 781 C C . ALA A 1 96 ? -8.915 1.355 18.198 1.00 88.12 96 ALA A C 1
ATOM 783 O O . ALA A 1 96 ? -7.814 1.724 18.596 1.00 88.12 96 ALA A O 1
ATOM 784 N N . PHE A 1 97 ? -9.064 0.369 17.314 1.00 86.50 97 PHE A N 1
ATOM 785 C CA . PHE A 1 97 ? -7.933 -0.308 16.705 1.00 86.50 97 PHE A CA 1
ATOM 786 C C . PHE A 1 97 ? -7.146 0.567 15.723 1.00 86.50 97 PHE A C 1
ATOM 788 O O . PHE A 1 97 ? -5.926 0.494 15.713 1.00 86.50 97 PHE A O 1
ATOM 795 N N . ASP A 1 98 ? -7.789 1.428 14.945 1.00 85.31 98 ASP A N 1
ATOM 796 C CA . ASP A 1 98 ? -7.100 2.384 14.068 1.00 85.31 98 ASP A CA 1
ATOM 797 C C . ASP A 1 98 ? -6.321 3.446 14.861 1.00 85.31 98 ASP A C 1
ATOM 799 O O . ASP A 1 98 ? -5.366 4.031 14.361 1.00 85.31 98 ASP A O 1
ATOM 803 N N . ASN A 1 99 ? -6.699 3.671 16.124 1.00 85.94 99 ASN A N 1
ATOM 804 C CA . ASN A 1 99 ? -6.029 4.592 17.046 1.00 85.94 99 ASN A CA 1
ATOM 805 C C . ASN A 1 99 ? -5.220 3.868 18.136 1.00 85.94 99 ASN A C 1
ATOM 807 O O . ASN A 1 99 ? -4.916 4.459 19.175 1.00 85.94 99 ASN A O 1
ATOM 811 N N . ILE A 1 100 ? -4.906 2.588 17.927 1.00 90.38 100 ILE A N 1
ATOM 812 C CA . ILE A 1 100 ? -4.142 1.789 18.881 1.00 90.38 100 ILE A CA 1
ATOM 813 C C . ILE A 1 100 ? -2.741 2.383 19.065 1.00 90.38 100 ILE A C 1
ATOM 815 O O . ILE A 1 100 ? -2.088 2.798 18.108 1.00 90.38 100 ILE A O 1
ATOM 819 N N . ASN A 1 101 ? -2.261 2.438 20.305 1.00 93.94 101 ASN A N 1
ATOM 820 C CA . ASN A 1 101 ? -0.892 2.883 20.562 1.00 93.94 101 ASN A CA 1
ATOM 821 C C . ASN A 1 101 ? 0.112 1.724 20.434 1.00 93.94 101 ASN A C 1
ATOM 823 O O . ASN A 1 101 ? -0.254 0.546 20.378 1.00 93.94 101 ASN A O 1
ATOM 827 N N . MET A 1 102 ? 1.406 2.044 20.414 1.00 95.75 102 MET A N 1
ATOM 828 C CA . MET A 1 102 ? 2.447 1.031 20.229 1.00 95.75 102 MET A CA 1
ATOM 829 C C . MET A 1 102 ? 2.499 0.010 21.377 1.00 95.75 102 MET A C 1
ATOM 831 O O . MET A 1 102 ? 2.755 -1.173 21.144 1.00 95.75 102 MET A O 1
ATOM 835 N N . GLU A 1 103 ? 2.242 0.427 22.622 1.00 95.56 103 GLU A N 1
ATOM 836 C CA . GLU A 1 103 ? 2.217 -0.499 23.762 1.00 95.56 103 GLU A CA 1
ATOM 837 C C . GLU A 1 103 ? 1.086 -1.526 23.628 1.00 95.56 103 GLU A C 1
ATOM 839 O O . GLU A 1 103 ? 1.295 -2.714 23.880 1.00 95.56 103 GLU A O 1
ATOM 844 N N . GLU A 1 104 ? -0.093 -1.089 23.190 1.00 94.31 104 GLU A N 1
ATOM 845 C CA . GLU A 1 104 ? -1.266 -1.932 22.956 1.00 94.31 104 GLU A CA 1
ATOM 846 C C . GLU A 1 104 ? -1.085 -2.851 21.738 1.00 94.31 104 GLU A C 1
ATOM 848 O O . GLU A 1 104 ? -1.442 -4.035 21.806 1.00 94.31 104 GLU A O 1
ATOM 853 N N . LEU A 1 105 ? -0.469 -2.360 20.653 1.00 93.88 105 LEU A N 1
ATOM 854 C CA . LEU A 1 105 ? -0.063 -3.191 19.511 1.00 93.88 105 LEU A CA 1
ATOM 855 C C . LEU A 1 105 ? 0.860 -4.315 19.968 1.00 93.88 105 LEU A C 1
ATOM 857 O O . LEU A 1 105 ? 0.620 -5.487 19.676 1.00 93.88 105 LEU A O 1
ATOM 861 N N . LEU A 1 106 ? 1.895 -3.980 20.737 1.00 96.06 106 LEU A N 1
ATOM 862 C CA . LEU A 1 106 ? 2.831 -4.969 21.258 1.00 96.06 106 LEU A CA 1
ATOM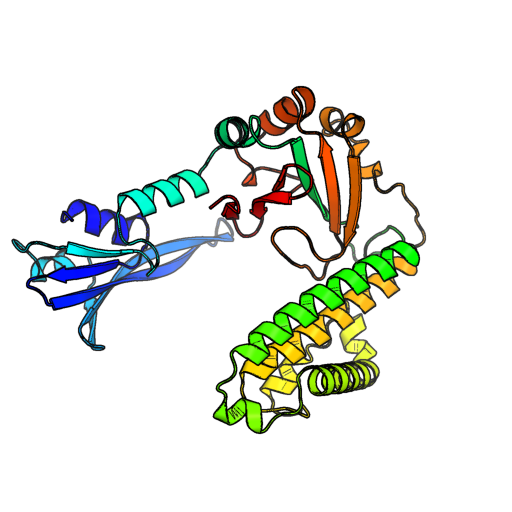 863 C C . LEU A 1 106 ? 2.154 -5.923 22.244 1.00 96.06 106 LEU A C 1
ATOM 865 O O . LEU A 1 106 ? 2.401 -7.122 22.174 1.00 96.06 106 LEU A O 1
ATOM 869 N N . ALA A 1 107 ? 1.265 -5.455 23.120 1.00 94.62 107 ALA A N 1
ATOM 870 C CA . ALA A 1 107 ? 0.505 -6.339 24.005 1.00 94.62 107 ALA A CA 1
ATOM 871 C C . ALA A 1 107 ? -0.342 -7.357 23.219 1.00 94.62 107 ALA A C 1
ATOM 873 O O . ALA A 1 107 ? -0.474 -8.507 23.644 1.00 94.62 107 ALA A O 1
ATOM 874 N N . THR A 1 108 ? -0.863 -6.948 22.059 1.00 92.50 108 THR A N 1
ATOM 875 C CA . THR A 1 108 ? -1.649 -7.795 21.154 1.00 92.50 108 THR A CA 1
ATOM 876 C C . THR A 1 108 ? -0.772 -8.795 20.398 1.00 92.50 108 THR A C 1
ATOM 878 O O . THR A 1 108 ? -1.085 -9.986 20.365 1.00 92.50 108 THR A O 1
ATOM 881 N N . PHE A 1 109 ? 0.338 -8.340 19.809 1.00 94.44 109 PHE A N 1
ATOM 882 C CA . PHE A 1 109 ? 1.111 -9.137 18.852 1.00 94.44 109 PHE A CA 1
ATOM 883 C C . PHE A 1 109 ? 2.341 -9.835 19.439 1.00 94.44 109 PHE A C 1
ATOM 885 O O . PHE A 1 109 ? 2.696 -10.904 18.952 1.00 94.44 109 PHE A O 1
ATOM 892 N N . LEU A 1 110 ? 2.960 -9.333 20.512 1.00 95.12 110 LEU A N 1
ATOM 893 C CA . LEU A 1 110 ? 4.115 -9.980 21.159 1.00 95.12 110 LEU A CA 1
ATOM 894 C C . LEU A 1 110 ? 3.849 -11.445 21.577 1.00 95.12 110 LEU A C 1
ATOM 896 O O . LEU A 1 110 ? 4.758 -12.263 21.436 1.00 95.12 110 LEU A O 1
ATOM 900 N N . PRO A 1 111 ? 2.645 -11.832 22.056 1.00 95.81 111 PRO A N 1
ATOM 901 C CA . PRO A 1 111 ? 2.363 -13.227 22.406 1.00 95.81 111 PRO A CA 1
ATOM 902 C C . PRO A 1 111 ? 2.226 -14.175 21.205 1.00 95.81 111 PRO A C 1
ATOM 904 O O . PRO A 1 111 ? 2.315 -15.391 21.387 1.00 95.81 111 PRO A O 1
ATOM 907 N N . VAL A 1 112 ? 1.956 -13.652 20.003 1.00 95.56 112 VAL A N 1
ATOM 908 C CA . VAL A 1 112 ? 1.564 -14.458 18.831 1.00 95.56 112 VAL A CA 1
ATOM 909 C C . VAL A 1 112 ? 2.521 -14.342 17.646 1.00 95.56 112 VAL A C 1
ATOM 911 O O . VAL A 1 112 ? 2.654 -15.310 16.901 1.00 95.56 112 VAL A O 1
ATOM 914 N N . ALA A 1 113 ? 3.209 -13.213 17.487 1.00 97.50 113 ALA A N 1
ATOM 915 C CA . ALA A 1 113 ? 4.204 -12.966 16.452 1.00 97.50 113 ALA A CA 1
ATOM 916 C C . ALA A 1 113 ? 5.593 -13.466 16.874 1.00 97.50 113 ALA A C 1
ATOM 918 O O . ALA A 1 113 ? 5.933 -13.510 18.055 1.00 97.50 113 ALA A O 1
ATOM 919 N N . ASP A 1 114 ? 6.424 -13.818 15.896 1.00 97.88 114 ASP A N 1
ATOM 920 C CA . ASP A 1 114 ? 7.847 -14.135 16.102 1.00 97.88 114 ASP A CA 1
ATOM 921 C C . ASP A 1 114 ? 8.793 -13.147 15.413 1.00 97.88 114 ASP A C 1
ATOM 923 O O . ASP A 1 114 ? 9.992 -13.107 15.712 1.00 97.88 114 ASP A O 1
ATOM 927 N N . SER A 1 115 ? 8.261 -12.335 14.506 1.00 98.38 115 SER A N 1
ATOM 928 C CA . SER A 1 115 ? 9.018 -11.382 13.715 1.00 98.38 115 SER A CA 1
ATOM 929 C C . SER A 1 115 ? 8.152 -10.198 13.307 1.00 98.38 115 SER A C 1
ATOM 931 O O . SER A 1 115 ? 6.922 -10.237 13.385 1.00 98.38 115 SER A O 1
ATOM 933 N N . PHE A 1 116 ? 8.813 -9.121 12.905 1.00 98.50 116 PHE A N 1
ATOM 934 C CA . PHE A 1 116 ? 8.183 -7.935 12.343 1.00 98.50 116 PHE A CA 1
ATOM 935 C C . PHE A 1 116 ? 9.044 -7.380 11.211 1.00 98.50 116 PHE A C 1
ATOM 937 O O . PHE A 1 116 ? 10.220 -7.738 11.101 1.00 98.50 116 PHE A O 1
ATOM 944 N N . SER A 1 117 ? 8.471 -6.528 10.370 1.00 98.31 117 SER A N 1
ATOM 945 C CA . SER A 1 117 ? 9.219 -5.791 9.355 1.00 98.31 117 SER A CA 1
ATOM 946 C C . SER A 1 117 ? 8.997 -4.296 9.465 1.00 98.31 117 SER A C 1
ATOM 948 O O . SER A 1 117 ? 7.945 -3.869 9.935 1.00 98.31 117 SER A O 1
ATOM 950 N N . LEU A 1 118 ? 9.996 -3.545 9.009 1.00 97.75 118 LEU A N 1
ATOM 951 C CA . LEU A 1 118 ? 9.932 -2.108 8.765 1.00 97.75 118 LEU A CA 1
ATOM 952 C C . LEU A 1 118 ? 10.510 -1.830 7.378 1.00 97.75 118 LEU A C 1
ATOM 954 O O . LEU A 1 118 ? 11.458 -2.503 6.962 1.00 97.75 118 LEU A O 1
ATOM 958 N N . THR A 1 119 ? 9.961 -0.847 6.683 1.00 95.75 119 THR A N 1
ATOM 959 C CA . THR A 1 119 ? 10.321 -0.485 5.313 1.00 95.75 119 THR A CA 1
ATOM 960 C C . THR A 1 119 ? 10.828 0.950 5.250 1.00 95.75 119 THR A C 1
ATOM 962 O O . THR A 1 119 ? 10.338 1.835 5.939 1.00 95.75 119 THR A O 1
ATOM 965 N N . CYS A 1 120 ? 11.819 1.207 4.407 1.00 93.31 120 CYS A N 1
ATOM 966 C CA . CYS A 1 120 ? 12.246 2.560 4.081 1.00 93.31 120 CYS A CA 1
ATOM 967 C C . CYS A 1 120 ? 12.595 2.678 2.596 1.00 93.31 120 CYS A C 1
ATOM 969 O O . CYS A 1 120 ? 12.773 1.664 1.920 1.00 93.31 120 CYS A O 1
ATOM 971 N N . PRO A 1 121 ? 12.755 3.896 2.060 1.00 91.44 121 PRO A N 1
ATOM 972 C CA . PRO A 1 121 ? 13.320 4.071 0.730 1.00 91.44 121 PRO A CA 1
ATOM 973 C C . PRO A 1 121 ? 14.713 3.429 0.630 1.00 91.44 121 PRO A C 1
ATOM 975 O O . PRO A 1 121 ? 15.564 3.642 1.496 1.00 91.44 121 PRO A O 1
ATOM 978 N N . PHE A 1 122 ? 14.973 2.683 -0.449 1.00 91.25 122 PHE A N 1
ATOM 979 C CA . PHE A 1 122 ? 16.294 2.101 -0.719 1.00 91.25 122 PHE A CA 1
ATOM 980 C C . PHE A 1 122 ? 17.343 3.204 -0.904 1.00 91.25 122 PHE A C 1
ATOM 982 O O . PHE A 1 122 ? 18.449 3.147 -0.371 1.00 91.25 122 PHE A O 1
ATOM 989 N N . ASN A 1 123 ? 16.975 4.251 -1.639 1.00 82.62 123 ASN A N 1
ATOM 990 C CA . ASN A 1 123 ? 17.812 5.419 -1.836 1.00 82.62 123 ASN A CA 1
ATOM 991 C C . ASN A 1 123 ? 17.314 6.587 -0.980 1.00 82.62 123 ASN A C 1
ATOM 993 O O . ASN A 1 123 ? 16.147 6.968 -1.048 1.00 82.62 123 ASN A O 1
ATOM 997 N N . SER A 1 124 ? 18.224 7.180 -0.207 1.00 68.00 124 SER A N 1
ATOM 998 C CA . SER A 1 124 ? 18.043 8.482 0.437 1.00 68.00 124 SER A CA 1
ATOM 999 C C . SER A 1 124 ? 18.797 9.567 -0.344 1.00 68.00 124 SER A C 1
ATOM 1001 O O . SER A 1 124 ? 19.699 9.264 -1.126 1.00 68.00 124 SER A O 1
ATOM 1003 N N . GLY A 1 125 ? 18.425 10.837 -0.146 1.00 58.84 125 GLY A N 1
ATOM 1004 C CA . GLY A 1 125 ? 19.149 11.968 -0.740 1.00 58.84 125 GLY A CA 1
ATOM 1005 C C . GLY A 1 125 ? 18.875 12.193 -2.228 1.00 58.84 125 GLY A C 1
ATOM 1006 O O . GLY A 1 125 ? 19.807 12.431 -2.986 1.00 58.84 125 GLY A O 1
ATOM 1007 N N . TYR A 1 126 ? 17.610 12.112 -2.649 1.00 73.12 126 TYR A N 1
ATOM 1008 C CA . TYR A 1 126 ? 17.206 12.576 -3.977 1.00 73.12 126 TYR A CA 1
ATOM 1009 C C . TYR A 1 126 ? 17.502 14.074 -4.113 1.00 73.12 126 TYR A C 1
ATOM 1011 O O . TYR A 1 126 ? 16.966 14.890 -3.360 1.00 73.12 126 TYR A O 1
ATOM 1019 N N . ASP A 1 127 ? 18.341 14.428 -5.079 1.00 79.88 127 ASP A N 1
ATOM 1020 C CA . ASP A 1 127 ? 18.662 15.809 -5.431 1.00 79.88 127 ASP A CA 1
ATOM 1021 C C . ASP A 1 127 ? 18.762 15.972 -6.958 1.00 79.88 127 ASP A C 1
ATOM 1023 O O . ASP A 1 127 ? 18.512 15.033 -7.719 1.00 79.88 127 ASP A O 1
ATOM 1027 N N . GLU A 1 128 ? 19.069 17.186 -7.424 1.00 79.69 128 GLU A N 1
ATOM 1028 C CA . GLU A 1 128 ? 19.200 17.471 -8.859 1.00 79.69 128 GLU A CA 1
ATOM 1029 C C . GLU A 1 128 ? 20.325 16.661 -9.532 1.00 79.69 128 GLU A C 1
ATOM 1031 O O . GLU A 1 128 ? 20.248 16.400 -10.734 1.00 79.69 128 GLU A O 1
ATOM 1036 N N . GLU A 1 129 ? 21.352 16.250 -8.781 1.00 81.62 129 GLU A N 1
ATOM 1037 C CA . GLU A 1 129 ? 22.488 15.467 -9.278 1.00 81.62 129 GLU A CA 1
ATOM 1038 C C . GLU A 1 129 ? 22.202 13.954 -9.245 1.00 81.62 129 GLU A C 1
ATOM 1040 O O . GLU A 1 129 ? 22.706 13.209 -10.087 1.00 81.62 129 GLU A O 1
ATOM 1045 N N . HIS A 1 130 ? 21.340 13.505 -8.328 1.00 83.50 130 HIS A N 1
ATOM 1046 C CA . HIS A 1 130 ? 21.010 12.104 -8.068 1.00 83.50 130 HIS A CA 1
ATOM 1047 C C . HIS A 1 130 ? 19.487 11.872 -8.052 1.00 83.50 130 HIS A C 1
ATOM 1049 O O . HIS A 1 130 ? 18.924 11.432 -7.043 1.00 83.50 130 HIS A O 1
ATOM 1055 N N . PRO A 1 131 ? 18.779 12.103 -9.175 1.00 83.56 131 PRO A N 1
ATOM 1056 C CA . PRO A 1 131 ? 17.318 11.996 -9.232 1.00 83.56 131 PRO A CA 1
ATOM 1057 C C . PRO A 1 131 ? 16.786 10.572 -9.008 1.00 83.56 131 PRO A C 1
ATOM 1059 O O . PRO A 1 131 ? 15.599 10.397 -8.749 1.00 83.56 131 PRO A O 1
ATOM 1062 N N . PHE A 1 132 ? 17.651 9.556 -9.089 1.00 86.06 132 PHE A N 1
ATOM 1063 C CA . PHE A 1 132 ? 17.330 8.151 -8.801 1.00 86.06 132 PHE A CA 1
ATOM 1064 C C . PHE A 1 132 ? 18.089 7.624 -7.576 1.00 86.06 132 PHE A C 1
ATOM 1066 O O . PHE A 1 132 ? 18.143 6.417 -7.349 1.00 86.06 132 PHE A O 1
ATOM 1073 N N . GLY A 1 133 ? 18.662 8.526 -6.776 1.00 87.75 133 GLY A N 1
ATOM 1074 C CA . GLY A 1 133 ? 19.445 8.198 -5.597 1.00 87.75 133 GLY A CA 1
ATOM 1075 C C . GLY A 1 133 ? 20.918 7.926 -5.875 1.00 87.75 133 GLY A C 1
ATOM 1076 O O . GLY A 1 133 ? 21.375 7.956 -7.014 1.00 87.75 133 GLY A O 1
ATOM 1077 N N . LEU A 1 134 ? 21.659 7.673 -4.797 1.00 90.06 134 LEU A N 1
ATOM 1078 C CA . LEU A 1 134 ? 23.120 7.572 -4.804 1.00 90.06 134 LEU A CA 1
ATOM 1079 C C . LEU A 1 134 ? 23.640 6.150 -5.001 1.00 90.06 134 LEU A C 1
ATOM 1081 O O . LEU A 1 134 ? 24.754 5.972 -5.498 1.00 90.06 134 LEU A O 1
ATOM 1085 N N . TYR A 1 135 ? 22.882 5.153 -4.544 1.00 92.56 135 TYR A N 1
ATOM 1086 C CA . TYR A 1 135 ? 23.379 3.794 -4.411 1.00 92.56 135 TYR A CA 1
ATOM 1087 C C . TYR A 1 135 ? 22.975 2.923 -5.588 1.00 92.56 135 TYR A C 1
ATOM 1089 O O . TYR A 1 135 ? 21.886 3.046 -6.159 1.00 92.56 135 TYR A O 1
ATOM 1097 N N . ARG A 1 136 ? 23.900 2.041 -5.942 1.00 93.06 136 ARG A N 1
ATOM 1098 C CA . ARG A 1 136 ? 23.791 1.097 -7.034 1.00 93.06 136 ARG A CA 1
ATOM 1099 C C . ARG A 1 136 ? 22.981 -0.120 -6.624 1.00 93.06 136 ARG A C 1
ATOM 1101 O O . ARG A 1 136 ? 23.241 -0.715 -5.581 1.00 93.06 136 ARG A O 1
ATOM 1108 N N . VAL A 1 137 ? 22.055 -0.520 -7.488 1.00 93.88 137 VAL A N 1
ATOM 1109 C CA . VAL A 1 137 ? 21.350 -1.803 -7.385 1.00 93.88 137 VAL A CA 1
ATOM 1110 C C . VAL A 1 137 ? 22.033 -2.795 -8.318 1.00 93.88 137 VAL A C 1
ATOM 1112 O O . VAL A 1 137 ? 22.209 -2.520 -9.507 1.00 93.88 137 VAL A O 1
ATOM 1115 N N . ASP A 1 138 ? 22.453 -3.942 -7.788 1.00 93.06 138 ASP A N 1
ATOM 1116 C CA . ASP A 1 138 ? 23.020 -4.999 -8.621 1.00 93.06 138 ASP A CA 1
ATOM 1117 C C . ASP A 1 138 ? 21.945 -5.696 -9.474 1.00 93.06 138 ASP A C 1
ATOM 1119 O O . ASP A 1 138 ? 20.743 -5.624 -9.208 1.00 93.06 138 ASP A O 1
ATOM 1123 N N . SER A 1 139 ? 22.380 -6.395 -10.524 1.00 94.31 139 SER A N 1
ATOM 1124 C CA . SER A 1 139 ? 21.463 -7.019 -11.481 1.00 94.31 139 SER A CA 1
ATOM 1125 C C . SER A 1 139 ? 20.574 -8.099 -10.864 1.00 94.31 139 SER A C 1
ATOM 1127 O O . SER A 1 139 ? 19.460 -8.297 -11.336 1.00 94.31 139 SER A O 1
ATOM 1129 N N . TYR A 1 140 ? 21.054 -8.806 -9.836 1.00 95.06 140 TYR A N 1
ATOM 1130 C CA . TYR A 1 140 ? 20.284 -9.862 -9.185 1.00 95.06 140 TYR A CA 1
ATOM 1131 C C . TYR A 1 140 ? 19.145 -9.266 -8.353 1.00 95.06 140 TYR A C 1
ATOM 1133 O O . TYR A 1 140 ? 18.002 -9.709 -8.472 1.00 95.06 140 TYR A O 1
ATOM 1141 N N . LEU A 1 141 ? 19.431 -8.228 -7.562 1.00 94.62 141 LEU A N 1
ATOM 1142 C CA . LEU A 1 141 ? 18.411 -7.499 -6.807 1.00 94.62 141 LEU A CA 1
ATOM 1143 C C . LEU A 1 141 ? 17.393 -6.836 -7.737 1.00 94.62 141 LEU A C 1
ATOM 1145 O O . LEU A 1 141 ? 16.194 -6.949 -7.491 1.00 94.62 141 LEU A O 1
ATOM 1149 N N . ALA A 1 142 ? 17.859 -6.207 -8.819 1.00 95.88 142 ALA A N 1
ATOM 1150 C CA . ALA A 1 142 ? 16.992 -5.576 -9.809 1.00 95.88 142 ALA A CA 1
ATOM 1151 C C . ALA A 1 142 ? 16.043 -6.587 -10.473 1.00 95.88 142 ALA A C 1
ATOM 1153 O O . ALA A 1 142 ? 14.840 -6.347 -10.553 1.00 95.88 142 ALA A O 1
ATOM 1154 N N . GLU A 1 143 ? 16.560 -7.735 -10.923 1.00 96.88 143 GLU A N 1
ATOM 1155 C CA . GLU A 1 143 ? 15.742 -8.775 -11.552 1.00 96.88 143 GLU A CA 1
ATOM 1156 C C . GLU A 1 143 ? 14.720 -9.361 -10.573 1.00 96.88 143 GLU A C 1
ATOM 1158 O O . GLU A 1 143 ? 13.549 -9.506 -10.925 1.00 96.88 143 GLU A O 1
ATOM 1163 N N . ARG A 1 144 ? 15.127 -9.640 -9.327 1.00 96.38 144 ARG A N 1
ATOM 1164 C CA . ARG A 1 144 ? 14.214 -10.139 -8.293 1.00 96.38 144 ARG A CA 1
ATOM 1165 C C . ARG A 1 144 ? 13.090 -9.140 -8.003 1.00 96.38 144 ARG A C 1
ATOM 1167 O O . ARG A 1 144 ? 11.927 -9.518 -8.093 1.00 96.38 144 ARG A O 1
ATOM 1174 N N . ALA A 1 145 ? 13.435 -7.881 -7.720 1.00 96.81 145 ALA A N 1
ATOM 1175 C CA . ALA A 1 145 ? 12.472 -6.820 -7.415 1.00 96.81 145 ALA A CA 1
ATOM 1176 C C . ALA A 1 145 ? 11.447 -6.627 -8.541 1.00 96.81 145 ALA A C 1
ATOM 1178 O O . ALA A 1 145 ? 10.260 -6.412 -8.296 1.00 96.81 145 ALA A O 1
ATOM 1179 N N . LEU A 1 146 ? 11.904 -6.712 -9.791 1.00 97.44 146 LEU A N 1
ATOM 1180 C CA . LEU A 1 146 ? 11.046 -6.526 -10.950 1.00 97.44 146 LEU A CA 1
ATOM 1181 C C . LEU A 1 146 ? 10.149 -7.730 -11.225 1.00 97.44 146 LEU A C 1
ATOM 1183 O O . LEU A 1 146 ? 9.002 -7.539 -11.614 1.00 97.44 146 LEU A O 1
ATOM 1187 N N . ASN A 1 147 ? 10.644 -8.950 -11.015 1.00 96.88 147 ASN A N 1
ATOM 1188 C CA . ASN A 1 147 ? 9.834 -10.158 -11.153 1.00 96.88 147 ASN A CA 1
ATOM 1189 C C . ASN A 1 147 ? 8.726 -10.209 -10.093 1.00 96.88 147 ASN A C 1
ATOM 1191 O O . ASN A 1 147 ? 7.581 -10.493 -10.434 1.00 96.88 147 ASN A O 1
ATOM 1195 N N . GLU A 1 148 ? 9.040 -9.873 -8.837 1.00 96.31 148 GLU A N 1
ATOM 1196 C CA . GLU A 1 148 ? 8.048 -9.780 -7.755 1.00 96.31 148 GLU A CA 1
ATOM 1197 C C . GLU A 1 148 ? 6.956 -8.749 -8.083 1.00 96.31 148 GLU A C 1
ATOM 1199 O O . GLU A 1 148 ? 5.764 -9.047 -7.965 1.00 96.31 148 GLU A O 1
ATOM 1204 N N . LEU A 1 149 ? 7.349 -7.570 -8.582 1.00 97.31 149 LEU A N 1
ATOM 1205 C CA . LEU A 1 149 ? 6.408 -6.543 -9.027 1.00 97.31 149 LEU A CA 1
ATOM 1206 C C . LEU A 1 149 ? 5.567 -7.007 -10.228 1.00 97.31 149 LEU A C 1
ATOM 1208 O O . LEU A 1 149 ? 4.353 -6.823 -10.231 1.00 97.31 149 LEU A O 1
ATOM 1212 N N . GLU A 1 150 ? 6.185 -7.614 -11.248 1.00 96.75 150 GLU A N 1
ATOM 1213 C CA . GLU A 1 150 ? 5.475 -8.118 -12.432 1.00 96.75 150 GLU A CA 1
ATOM 1214 C C . GLU A 1 150 ? 4.419 -9.166 -12.056 1.00 96.75 150 GLU A C 1
ATOM 1216 O O . GLU A 1 150 ? 3.300 -9.121 -12.571 1.00 96.75 150 GLU A O 1
ATOM 1221 N N . GLU A 1 151 ? 4.738 -10.085 -11.142 1.00 95.94 151 GLU A N 1
ATOM 1222 C CA . GLU A 1 151 ? 3.786 -11.079 -10.643 1.00 95.94 151 GLU A CA 1
ATOM 1223 C C . GLU A 1 151 ? 2.633 -10.436 -9.863 1.00 95.94 151 GLU A C 1
ATOM 1225 O O . GLU A 1 151 ? 1.467 -10.790 -10.082 1.00 95.94 151 GLU A O 1
ATOM 1230 N N . TRP A 1 152 ? 2.939 -9.476 -8.984 1.00 94.81 152 TRP A N 1
ATOM 1231 C CA . TRP A 1 152 ? 1.940 -8.747 -8.204 1.00 94.81 152 TRP A CA 1
ATOM 1232 C C . TRP A 1 152 ? 0.965 -7.976 -9.102 1.00 94.81 152 TRP A C 1
ATOM 1234 O O . TRP A 1 152 ? -0.251 -8.184 -9.036 1.00 94.81 152 TRP A O 1
ATOM 1244 N N . GLU A 1 153 ? 1.497 -7.144 -9.995 1.00 96.00 153 GLU A N 1
ATOM 1245 C CA . GLU A 1 153 ? 0.722 -6.301 -10.905 1.00 96.00 153 GLU A CA 1
ATOM 1246 C C . GLU A 1 153 ? -0.099 -7.128 -11.890 1.00 96.00 153 GLU A C 1
ATOM 1248 O O . GLU A 1 153 ? -1.280 -6.853 -12.123 1.00 96.00 153 GLU A O 1
ATOM 1253 N N . LYS A 1 154 ? 0.475 -8.212 -12.425 1.00 96.69 154 LYS A N 1
ATOM 1254 C CA . LYS A 1 154 ? -0.256 -9.131 -13.301 1.00 96.69 154 LYS A CA 1
ATOM 1255 C C . LYS A 1 154 ? -1.437 -9.777 -12.579 1.00 96.69 154 LYS A C 1
ATOM 1257 O O . LYS A 1 154 ? -2.531 -9.825 -13.140 1.00 96.69 154 LYS A O 1
ATOM 1262 N N . LYS A 1 155 ? -1.255 -10.244 -11.340 1.00 95.62 155 LYS A N 1
ATOM 1263 C CA . LYS A 1 155 ? -2.328 -10.860 -10.542 1.00 95.62 155 LYS A CA 1
ATOM 1264 C C . LYS A 1 155 ? -3.436 -9.860 -10.202 1.00 95.62 155 LYS A C 1
ATOM 1266 O O . LYS A 1 155 ? -4.620 -10.211 -10.235 1.00 95.62 155 LYS A O 1
ATOM 1271 N N . THR A 1 156 ? -3.073 -8.618 -9.889 1.00 93.44 156 THR A N 1
ATOM 1272 C CA . THR A 1 156 ? -4.034 -7.533 -9.648 1.00 93.44 156 THR A CA 1
ATOM 1273 C C . THR A 1 156 ? -4.819 -7.208 -10.919 1.00 93.44 156 THR A C 1
ATOM 1275 O O . THR A 1 156 ? -6.053 -7.200 -10.892 1.00 93.44 156 THR A O 1
ATOM 1278 N N . ALA A 1 157 ? -4.135 -7.050 -12.054 1.00 96.06 157 ALA A N 1
ATOM 1279 C CA . ALA A 1 157 ? -4.761 -6.828 -13.354 1.00 96.06 157 ALA A CA 1
ATOM 1280 C C . ALA A 1 157 ? -5.682 -7.990 -13.770 1.00 96.06 157 ALA A C 1
ATOM 1282 O O . ALA A 1 157 ? -6.778 -7.753 -14.282 1.00 96.06 157 ALA A O 1
ATOM 1283 N N . GLU A 1 158 ? -5.291 -9.242 -13.508 1.00 97.38 158 GLU A N 1
ATOM 1284 C CA . GLU A 1 158 ? -6.117 -10.424 -13.782 1.00 97.38 158 GLU A CA 1
ATOM 1285 C C . GLU A 1 158 ? -7.412 -10.404 -12.968 1.00 97.38 158 GLU A C 1
ATOM 1287 O O . GLU A 1 158 ? -8.494 -10.658 -13.506 1.00 97.38 158 GLU A O 1
ATOM 1292 N N . ARG A 1 159 ? -7.328 -10.046 -11.680 1.00 96.00 159 ARG A N 1
ATOM 1293 C CA . ARG A 1 159 ? -8.506 -9.905 -10.816 1.00 96.00 159 ARG A CA 1
ATOM 1294 C C . ARG A 1 159 ? -9.467 -8.854 -11.367 1.00 96.00 159 ARG A C 1
ATOM 1296 O O . ARG A 1 159 ? -10.659 -9.136 -11.477 1.00 96.00 159 ARG A O 1
ATOM 1303 N N . GLN A 1 160 ? -8.959 -7.685 -11.761 1.00 95.06 160 GLN A N 1
ATOM 1304 C CA . GLN A 1 160 ? -9.784 -6.615 -12.335 1.00 95.06 160 GLN A CA 1
ATOM 1305 C C . GLN A 1 160 ? -10.400 -7.019 -13.679 1.00 95.06 160 GLN A C 1
ATOM 1307 O O . GLN A 1 160 ? -11.591 -6.809 -13.914 1.00 95.06 160 GLN A O 1
ATOM 1312 N N . TYR A 1 161 ? -9.641 -7.706 -14.533 1.00 95.81 161 TYR A N 1
ATOM 1313 C CA . TYR A 1 161 ? -10.166 -8.312 -15.757 1.00 95.81 161 TYR A CA 1
ATOM 1314 C C . TYR A 1 161 ? -11.273 -9.348 -15.456 1.00 95.81 161 TYR A C 1
ATOM 1316 O O . TYR A 1 161 ? -12.271 -9.460 -16.176 1.00 95.81 161 TYR A O 1
ATOM 1324 N N . GLY A 1 162 ? -11.143 -10.080 -14.348 1.00 94.94 162 GLY A N 1
ATOM 1325 C CA . GLY A 1 162 ? -12.145 -10.993 -13.798 1.00 94.94 162 GLY A CA 1
ATOM 1326 C C . GLY A 1 162 ? -13.466 -10.323 -13.390 1.00 94.94 162 GLY A C 1
ATOM 1327 O O . GLY A 1 162 ? -14.522 -10.952 -13.508 1.00 94.94 162 GLY A O 1
ATOM 1328 N N . CYS A 1 163 ? -13.427 -9.054 -12.981 1.00 94.62 163 CYS A N 1
ATOM 1329 C CA . CYS A 1 163 ? -14.601 -8.262 -12.601 1.00 94.62 163 CYS A CA 1
ATOM 1330 C C . CYS A 1 163 ? -15.394 -7.725 -13.805 1.00 94.62 163 CYS A C 1
ATOM 1332 O O . CYS A 1 163 ? -16.546 -7.317 -13.651 1.00 94.62 163 CYS A O 1
ATOM 1334 N N . ILE A 1 164 ? -14.822 -7.762 -15.015 1.00 95.38 164 ILE A N 1
ATOM 1335 C CA . ILE A 1 164 ? -15.510 -7.327 -16.235 1.00 95.38 164 ILE A CA 1
ATOM 1336 C C . ILE A 1 164 ? -16.764 -8.190 -16.473 1.00 95.38 164 ILE A C 1
ATOM 1338 O O . ILE A 1 164 ? -16.657 -9.424 -16.508 1.00 95.38 164 ILE A O 1
ATOM 1342 N N . PRO A 1 165 ? -17.943 -7.579 -16.732 1.00 94.75 165 PRO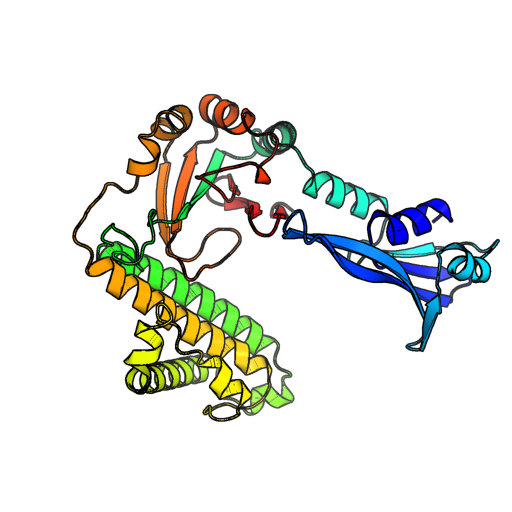 A N 1
ATOM 1343 C CA . PRO A 1 165 ? -19.163 -8.317 -17.036 1.00 94.75 165 PRO A CA 1
ATOM 1344 C C . PRO A 1 165 ? -18.956 -9.352 -18.145 1.00 94.75 165 PRO A C 1
ATOM 1346 O O . PRO A 1 165 ? -18.430 -9.043 -19.215 1.00 94.75 165 PRO A O 1
ATOM 1349 N N . GLU A 1 166 ? -19.437 -10.579 -17.931 1.00 95.38 166 GLU A N 1
ATOM 1350 C CA . GLU A 1 166 ? -19.183 -11.719 -18.827 1.00 95.38 166 GLU A CA 1
ATOM 1351 C C . GLU A 1 166 ? -19.531 -11.421 -20.299 1.00 95.38 166 GLU A C 1
ATOM 1353 O O . GLU A 1 166 ? -18.806 -11.816 -21.213 1.00 95.38 166 GLU A O 1
ATOM 1358 N N . LYS A 1 167 ? -20.620 -10.675 -20.531 1.00 95.75 167 LYS A N 1
ATOM 1359 C CA . LYS A 1 167 ? -21.076 -10.246 -21.865 1.00 95.75 167 LYS A CA 1
ATOM 1360 C C . LYS A 1 167 ? -20.033 -9.426 -22.636 1.00 95.75 167 LYS A C 1
ATOM 1362 O O . LYS A 1 167 ? -20.027 -9.458 -23.866 1.00 95.75 167 LYS A O 1
ATOM 1367 N N . ASP A 1 168 ? -19.197 -8.675 -21.928 1.00 95.75 168 ASP A N 1
ATOM 1368 C CA . ASP A 1 168 ? -18.170 -7.812 -22.502 1.00 95.75 168 ASP A CA 1
ATOM 1369 C C . ASP A 1 168 ? -16.821 -8.526 -22.508 1.00 95.75 168 ASP A C 1
ATOM 1371 O O . ASP A 1 168 ? -16.138 -8.501 -23.529 1.00 95.75 168 ASP A O 1
ATOM 1375 N N . ARG A 1 169 ? -16.511 -9.295 -21.457 1.00 95.56 169 ARG A N 1
ATOM 1376 C CA . ARG A 1 169 ? -15.308 -10.136 -21.400 1.00 95.56 169 ARG A CA 1
ATOM 1377 C C . ARG A 1 169 ? -15.236 -11.159 -22.537 1.00 95.56 169 ARG A C 1
ATOM 1379 O O . ARG A 1 169 ? -14.171 -11.360 -23.102 1.00 95.56 169 ARG A O 1
ATOM 1386 N N . LYS A 1 170 ? -16.364 -11.748 -22.959 1.00 94.75 170 LYS A N 1
ATOM 1387 C CA . LYS A 1 170 ? -16.426 -12.677 -24.113 1.00 94.75 170 LYS A CA 1
ATOM 1388 C C . LYS A 1 170 ? -15.989 -12.066 -25.451 1.00 94.75 170 LYS A C 1
ATOM 1390 O O . LYS A 1 170 ? -15.774 -12.806 -26.405 1.00 94.75 170 LYS A O 1
ATOM 1395 N N . LYS A 1 171 ? -15.910 -10.736 -25.546 1.00 95.81 171 LYS A N 1
ATOM 1396 C CA . LYS A 1 171 ? -15.455 -10.018 -26.747 1.00 95.81 171 LYS A CA 1
ATOM 1397 C C . LYS A 1 171 ? -13.950 -9.740 -26.722 1.00 95.81 171 LYS A C 1
ATOM 1399 O O . LYS A 1 171 ? -13.430 -9.195 -27.691 1.00 95.81 171 LYS A O 1
ATOM 1404 N N . LEU A 1 172 ? -13.278 -10.066 -25.620 1.00 97.00 172 LEU A N 1
ATOM 1405 C CA . LEU A 1 172 ? -11.859 -9.827 -25.406 1.00 97.00 172 LEU A CA 1
ATOM 1406 C C . LEU A 1 172 ? -11.064 -11.131 -25.577 1.00 97.00 172 LEU A C 1
ATOM 1408 O O . LEU A 1 172 ? -11.609 -12.220 -25.378 1.00 97.00 172 LEU A O 1
ATOM 1412 N N . PRO A 1 173 ? -9.769 -11.035 -25.917 1.00 97.19 173 PRO A N 1
ATOM 1413 C CA . PRO A 1 173 ? -8.821 -12.131 -25.751 1.00 97.19 173 PRO A CA 1
ATOM 1414 C C . PRO A 1 173 ? -8.837 -12.724 -24.344 1.00 97.19 173 PRO A C 1
ATOM 1416 O O . PRO A 1 173 ? -9.195 -12.041 -23.386 1.00 97.19 173 PRO A O 1
ATOM 1419 N N . ALA A 1 174 ? -8.332 -13.953 -24.212 1.00 97.00 174 ALA A N 1
ATOM 1420 C CA . ALA A 1 174 ? -7.923 -14.473 -22.912 1.00 97.00 174 ALA A CA 1
ATOM 1421 C C . ALA A 1 174 ? -6.910 -13.523 -22.248 1.00 97.00 174 ALA A C 1
ATOM 1423 O O . ALA A 1 174 ? -6.091 -12.921 -22.946 1.00 97.00 174 ALA A O 1
ATOM 1424 N N . PHE A 1 175 ? -6.965 -13.422 -20.916 1.00 97.88 175 PHE A N 1
ATOM 1425 C CA . PHE A 1 175 ? -6.175 -12.461 -20.141 1.00 97.88 175 PHE A CA 1
ATOM 1426 C C . PHE A 1 175 ? -4.683 -12.493 -20.494 1.00 97.88 175 PHE A C 1
ATOM 1428 O O . PHE A 1 175 ? -4.133 -11.457 -20.837 1.00 97.88 175 PHE A O 1
ATOM 1435 N N . GLU A 1 176 ? -4.067 -13.676 -20.526 1.00 97.81 176 GLU A N 1
ATOM 1436 C CA . GLU A 1 176 ? -2.646 -13.848 -20.865 1.00 97.81 176 GLU A CA 1
ATOM 1437 C C . GLU A 1 176 ? -2.263 -13.226 -22.214 1.00 97.81 176 GLU A C 1
ATOM 1439 O O . GLU A 1 176 ? -1.269 -12.516 -22.331 1.00 97.81 176 GLU A O 1
ATOM 1444 N N . MET A 1 177 ? -3.091 -13.439 -23.240 1.00 98.00 177 MET A N 1
ATOM 1445 C CA . MET A 1 177 ? -2.849 -12.863 -24.561 1.00 98.00 177 MET A CA 1
ATOM 1446 C C . MET A 1 177 ? -3.058 -11.347 -24.553 1.00 98.00 177 MET A C 1
ATOM 1448 O O . MET A 1 177 ? -2.281 -10.624 -25.167 1.00 98.00 177 MET A O 1
ATOM 1452 N N . LEU A 1 178 ? -4.088 -10.858 -23.854 1.00 97.88 178 LEU A N 1
ATOM 1453 C CA . LEU A 1 178 ? -4.340 -9.424 -23.720 1.00 97.88 178 LEU A CA 1
ATOM 1454 C C . LEU A 1 178 ? -3.177 -8.726 -23.006 1.00 97.88 178 LEU A C 1
ATOM 1456 O O . LEU A 1 178 ? -2.709 -7.697 -23.482 1.00 97.88 178 LEU A O 1
ATOM 1460 N N . TYR A 1 179 ? -2.707 -9.291 -21.893 1.00 98.00 179 TYR A N 1
ATOM 1461 C CA . TYR A 1 179 ? -1.643 -8.728 -21.068 1.00 98.00 179 TYR A CA 1
ATOM 1462 C C . TYR A 1 179 ? -0.334 -8.596 -21.855 1.00 98.00 179 TYR A C 1
ATOM 1464 O O . TYR A 1 179 ? 0.252 -7.517 -21.883 1.00 98.00 179 TYR A O 1
ATOM 1472 N N . GLU A 1 180 ? 0.081 -9.641 -22.577 1.00 97.94 180 GLU A N 1
ATOM 1473 C CA . GLU A 1 180 ? 1.292 -9.597 -23.411 1.00 97.94 180 GLU A CA 1
ATOM 1474 C C . GLU A 1 180 ? 1.187 -8.594 -24.568 1.00 97.94 180 GLU A C 1
ATOM 1476 O O . GLU A 1 180 ? 2.153 -7.906 -24.901 1.00 97.94 180 GLU A O 1
ATOM 1481 N N . GLU A 1 181 ? 0.009 -8.459 -25.176 1.00 98.00 181 GLU A N 1
ATOM 1482 C CA . GLU A 1 181 ? -0.202 -7.470 -26.230 1.00 98.00 181 GLU A CA 1
ATOM 1483 C C . GLU A 1 181 ? -0.183 -6.032 -25.700 1.00 98.00 181 GLU A C 1
ATOM 1485 O O . GLU A 1 181 ? 0.387 -5.160 -26.356 1.00 98.00 181 GLU A O 1
ATOM 1490 N N . VAL A 1 182 ? -0.758 -5.788 -24.518 1.00 97.62 182 VAL A N 1
ATOM 1491 C CA . VAL A 1 182 ? -0.669 -4.493 -23.829 1.00 97.62 182 VAL A CA 1
ATOM 1492 C C . VAL A 1 182 ? 0.781 -4.202 -23.436 1.00 97.62 182 VAL A C 1
ATOM 1494 O O . VAL A 1 182 ? 1.271 -3.108 -23.698 1.00 97.62 182 VAL A O 1
ATOM 1497 N N . LYS A 1 183 ? 1.515 -5.193 -22.914 1.00 97.06 183 LYS A N 1
ATOM 1498 C CA . LYS A 1 183 ? 2.952 -5.095 -22.603 1.00 97.06 183 LYS A CA 1
ATOM 1499 C C . LYS A 1 183 ? 3.778 -4.685 -23.817 1.00 97.06 183 LYS A C 1
ATOM 1501 O O . LYS A 1 183 ? 4.609 -3.779 -23.720 1.00 97.06 183 LYS A O 1
ATOM 1506 N N . ALA A 1 184 ? 3.529 -5.295 -24.973 1.00 97.06 184 ALA A N 1
ATOM 1507 C CA . ALA A 1 184 ? 4.178 -4.909 -26.222 1.00 97.06 184 ALA A CA 1
ATOM 1508 C C . ALA A 1 184 ? 3.820 -3.471 -26.645 1.00 97.06 184 ALA A C 1
ATOM 1510 O O . ALA A 1 184 ? 4.714 -2.691 -26.976 1.00 97.06 184 ALA A O 1
ATOM 1511 N N . GLU A 1 185 ? 2.537 -3.104 -26.579 1.00 96.69 185 GLU A N 1
ATOM 1512 C CA . GLU A 1 185 ? 2.045 -1.765 -26.923 1.00 96.69 185 GLU A CA 1
ATOM 1513 C C . GLU A 1 185 ? 2.681 -0.670 -26.044 1.00 96.69 185 GLU A C 1
ATOM 1515 O O . GLU A 1 185 ? 3.224 0.305 -26.571 1.00 96.69 185 GLU A O 1
ATOM 1520 N N . CYS A 1 186 ? 2.696 -0.862 -24.719 1.00 95.44 186 CYS A N 1
ATOM 1521 C CA . CYS A 1 186 ? 3.321 0.051 -23.757 1.00 95.44 186 CYS A CA 1
ATOM 1522 C C . CYS A 1 186 ? 4.814 0.250 -24.053 1.00 95.44 186 CYS A C 1
ATOM 1524 O O . CYS A 1 186 ? 5.313 1.379 -24.079 1.00 95.44 186 CYS A O 1
ATOM 1526 N N . ARG A 1 187 ? 5.542 -0.845 -24.314 1.00 93.69 187 ARG A N 1
ATOM 1527 C CA . ARG A 1 187 ? 6.980 -0.803 -24.628 1.00 93.69 187 ARG A CA 1
ATOM 1528 C C . ARG A 1 187 ? 7.266 -0.029 -25.904 1.00 93.69 187 ARG A C 1
ATOM 1530 O O . ARG A 1 187 ? 8.213 0.759 -25.945 1.00 93.69 187 ARG A O 1
ATOM 1537 N N . ASP A 1 188 ? 6.469 -0.237 -26.943 1.00 94.44 188 ASP A N 1
ATOM 1538 C CA . ASP A 1 188 ? 6.642 0.477 -28.205 1.00 94.44 188 ASP A CA 1
ATOM 1539 C C . ASP A 1 188 ? 6.308 1.964 -28.067 1.00 94.44 188 ASP A C 1
ATOM 1541 O O . ASP A 1 188 ? 7.064 2.808 -28.557 1.00 94.44 188 ASP A O 1
ATOM 1545 N N . TYR A 1 189 ? 5.256 2.305 -27.319 1.00 94.69 189 TYR A N 1
ATOM 1546 C CA . TYR A 1 189 ? 4.942 3.696 -27.004 1.00 94.69 189 TYR A CA 1
ATOM 1547 C C . TYR A 1 189 ? 6.093 4.385 -26.260 1.00 94.69 189 TYR A C 1
ATOM 1549 O O . TYR A 1 189 ? 6.519 5.480 -26.637 1.00 94.69 189 TYR A O 1
ATOM 1557 N N . ARG A 1 190 ? 6.655 3.723 -25.245 1.00 93.38 190 ARG A N 1
ATOM 1558 C CA . ARG A 1 190 ? 7.763 4.235 -24.428 1.00 93.38 190 ARG A CA 1
ATOM 1559 C C . ARG A 1 190 ? 9.024 4.520 -25.244 1.00 93.38 190 ARG A C 1
ATOM 1561 O O . ARG A 1 190 ? 9.637 5.569 -25.049 1.00 93.38 190 ARG A O 1
ATOM 1568 N N . LYS A 1 191 ? 9.374 3.665 -26.216 1.00 91.12 191 LYS A N 1
ATOM 1569 C CA . LYS A 1 191 ? 10.503 3.910 -27.142 1.00 91.12 191 LYS A CA 1
ATOM 1570 C C . LYS A 1 191 ? 10.364 5.244 -27.886 1.00 91.12 191 LYS A C 1
ATOM 1572 O O . LYS A 1 191 ? 11.358 5.940 -28.077 1.00 91.12 191 LYS A O 1
ATOM 1577 N N . GLY A 1 192 ? 9.142 5.617 -28.276 1.00 93.44 192 GLY A N 1
ATOM 1578 C CA . GLY A 1 192 ? 8.847 6.897 -28.930 1.00 93.44 192 GLY A CA 1
ATOM 1579 C C . GLY A 1 192 ? 8.821 8.109 -27.988 1.00 93.44 192 GLY A C 1
ATOM 1580 O O . GLY A 1 192 ? 8.879 9.242 -28.458 1.00 93.44 192 GLY A O 1
ATOM 1581 N N . HIS A 1 193 ? 8.770 7.887 -26.671 1.00 94.88 193 HIS A N 1
ATOM 1582 C CA . HIS A 1 193 ? 8.566 8.921 -25.649 1.00 94.88 193 HIS A CA 1
ATOM 1583 C C . HIS A 1 193 ? 9.692 8.975 -24.609 1.00 94.88 193 HIS A C 1
ATOM 1585 O O . HIS A 1 193 ? 9.472 9.408 -23.478 1.00 94.88 193 HIS A O 1
ATOM 1591 N N . LYS A 1 194 ? 10.919 8.599 -24.991 1.00 92.19 194 LYS A N 1
ATOM 1592 C CA . LYS A 1 194 ? 12.083 8.588 -24.089 1.00 92.19 194 LYS A CA 1
ATOM 1593 C C . LYS A 1 194 ? 12.284 9.911 -23.340 1.00 92.19 194 LYS A C 1
ATOM 1595 O O . LYS A 1 194 ? 12.423 9.900 -22.128 1.00 92.19 194 LYS A O 1
ATOM 1600 N N . ALA A 1 195 ? 12.195 11.052 -24.027 1.00 92.56 195 ALA A N 1
ATOM 1601 C CA . ALA A 1 195 ? 12.344 12.364 -23.386 1.00 92.56 195 ALA A CA 1
ATOM 1602 C C . ALA A 1 195 ? 11.292 12.633 -22.289 1.00 92.56 195 ALA A C 1
ATOM 1604 O O . ALA A 1 195 ? 11.549 13.387 -21.354 1.00 92.56 195 ALA A O 1
ATOM 1605 N N . LYS A 1 196 ? 10.101 12.026 -22.400 1.00 92.88 196 LYS A N 1
ATOM 1606 C CA . LYS A 1 196 ? 9.061 12.096 -21.367 1.00 92.88 196 LYS A CA 1
ATOM 1607 C C . LYS A 1 196 ? 9.445 11.224 -20.170 1.00 92.88 196 LYS A C 1
ATOM 1609 O O . LYS A 1 196 ? 9.396 11.720 -19.053 1.00 92.88 196 LYS A O 1
ATOM 1614 N N . ALA A 1 197 ? 9.899 9.993 -20.417 1.00 90.62 197 ALA A N 1
ATOM 1615 C CA . ALA A 1 197 ? 10.414 9.110 -19.370 1.00 90.62 197 ALA A CA 1
ATOM 1616 C C . ALA A 1 197 ? 11.579 9.765 -18.606 1.00 90.62 197 ALA A C 1
ATOM 1618 O O . ALA A 1 197 ? 11.525 9.848 -17.385 1.00 90.62 197 ALA A O 1
ATOM 1619 N N . ASP A 1 198 ? 12.565 10.327 -19.311 1.00 89.44 198 ASP A N 1
ATOM 1620 C CA . ASP A 1 198 ? 13.713 11.005 -18.694 1.00 89.44 198 ASP A CA 1
ATOM 1621 C C . ASP A 1 198 ? 13.271 12.184 -17.804 1.00 89.44 198 ASP A C 1
ATOM 1623 O O . ASP A 1 198 ? 13.806 12.384 -16.717 1.00 89.44 198 ASP A O 1
ATOM 1627 N N . LYS A 1 199 ? 12.260 12.949 -18.241 1.00 89.62 199 LYS A N 1
ATOM 1628 C CA . LYS A 1 199 ? 11.732 14.105 -17.501 1.00 89.62 199 LYS A CA 1
ATOM 1629 C C . LYS A 1 199 ? 10.904 13.724 -16.269 1.00 89.62 199 LYS A C 1
ATOM 1631 O O . LYS A 1 199 ? 10.877 14.486 -15.309 1.00 89.62 199 LYS A O 1
ATOM 1636 N N . PHE A 1 200 ? 10.183 12.608 -16.318 1.00 89.00 200 PHE A N 1
ATOM 1637 C CA . PHE A 1 200 ? 9.188 12.237 -15.307 1.00 89.00 200 PHE A CA 1
ATOM 1638 C C . PHE A 1 200 ? 9.531 10.921 -14.603 1.00 89.00 200 PHE A C 1
ATOM 1640 O O . PHE A 1 200 ? 8.638 10.142 -14.281 1.00 89.00 200 PHE A O 1
ATOM 1647 N N . GLY A 1 201 ? 10.823 10.652 -14.386 1.00 86.25 201 GLY A N 1
ATOM 1648 C CA . GLY A 1 201 ? 11.258 9.522 -13.559 1.00 86.25 201 GLY A CA 1
ATOM 1649 C C . GLY A 1 201 ? 10.830 8.158 -14.104 1.00 86.25 201 GLY A C 1
ATOM 1650 O O . GLY A 1 201 ? 10.471 7.270 -13.347 1.00 86.25 201 GLY A O 1
ATOM 1651 N N . GLY A 1 202 ? 10.793 8.010 -15.425 1.00 88.31 202 GLY A N 1
ATOM 1652 C CA . GLY A 1 202 ? 10.303 6.814 -16.095 1.00 88.31 202 GLY A CA 1
ATOM 1653 C C . GLY A 1 202 ? 8.817 6.851 -16.437 1.00 88.31 202 GLY A C 1
ATOM 1654 O O . GLY A 1 202 ? 8.384 6.019 -17.220 1.00 88.31 202 GLY A O 1
ATOM 1655 N N . ASN A 1 203 ? 8.015 7.797 -15.954 1.00 90.50 203 ASN A N 1
ATOM 1656 C CA . ASN A 1 203 ? 6.590 7.810 -16.280 1.00 90.50 203 ASN A CA 1
ATOM 1657 C C . ASN A 1 203 ? 6.334 8.405 -17.683 1.00 90.50 203 ASN A C 1
ATOM 1659 O O . ASN A 1 203 ? 6.709 9.543 -17.983 1.00 90.50 203 ASN A O 1
ATOM 1663 N N . VAL A 1 204 ? 5.676 7.648 -18.568 1.00 92.62 204 VAL A N 1
ATOM 1664 C CA . VAL A 1 204 ? 5.247 8.134 -19.898 1.00 92.62 204 VAL A CA 1
ATOM 1665 C C . VAL A 1 204 ? 3.750 8.441 -19.972 1.00 92.62 204 VAL A C 1
ATOM 1667 O O . VAL A 1 204 ? 3.284 8.958 -20.994 1.00 92.62 204 VAL A O 1
ATOM 1670 N N . PHE A 1 205 ? 3.030 8.232 -18.870 1.00 89.69 205 PHE A N 1
ATOM 1671 C CA . PHE A 1 205 ? 1.594 8.408 -18.677 1.00 89.69 205 PHE A CA 1
ATOM 1672 C C . PHE A 1 205 ? 0.807 7.685 -19.764 1.00 89.69 205 PHE A C 1
ATOM 1674 O O . PHE A 1 205 ? 0.005 8.294 -20.474 1.00 89.69 205 PHE A O 1
ATOM 1681 N N . PHE A 1 206 ? 1.095 6.398 -19.964 1.00 91.50 206 PHE A N 1
ATOM 1682 C CA . PHE A 1 206 ? 0.458 5.639 -21.035 1.00 91.50 206 PHE A CA 1
ATOM 1683 C C . PHE A 1 206 ? -1.040 5.447 -20.790 1.00 91.50 206 PHE A C 1
ATOM 1685 O O . PHE A 1 206 ? -1.818 5.409 -21.742 1.00 91.50 206 PHE A O 1
ATOM 1692 N N . GLY A 1 207 ? -1.460 5.443 -19.522 1.00 86.75 207 GLY A N 1
ATOM 1693 C CA . GLY A 1 207 ? -2.870 5.509 -19.153 1.00 86.75 207 GLY A CA 1
ATOM 1694 C C . GLY A 1 207 ? -3.620 6.637 -19.879 1.00 86.75 207 GLY A C 1
ATOM 1695 O O . GLY A 1 207 ? -4.697 6.406 -20.428 1.00 86.75 207 GLY A O 1
ATOM 1696 N N . ASP A 1 208 ? -3.035 7.831 -20.023 1.00 89.94 208 ASP A N 1
ATOM 1697 C CA . ASP A 1 208 ? -3.681 8.943 -20.739 1.00 89.94 208 ASP A CA 1
ATOM 1698 C C . ASP A 1 208 ? -4.087 8.572 -22.173 1.00 89.94 208 ASP A C 1
ATOM 1700 O O . ASP A 1 208 ? -5.087 9.073 -22.691 1.00 89.94 208 ASP A O 1
ATOM 1704 N N . GLU A 1 209 ? -3.332 7.688 -22.827 1.00 94.31 209 GLU A N 1
ATOM 1705 C CA . GLU A 1 209 ? -3.650 7.204 -24.167 1.00 94.31 209 GLU A CA 1
ATOM 1706 C C . GLU A 1 209 ? -4.849 6.252 -24.168 1.00 94.31 209 GLU A C 1
ATOM 1708 O O . GLU A 1 209 ? -5.649 6.292 -25.108 1.00 94.31 209 GLU A O 1
ATOM 1713 N N . PHE A 1 210 ? -5.053 5.468 -23.104 1.00 93.06 210 PHE A N 1
ATOM 1714 C CA . PHE A 1 210 ? -6.289 4.704 -22.916 1.00 93.06 210 PHE A CA 1
ATOM 1715 C C . PHE A 1 210 ? -7.486 5.644 -22.766 1.00 93.06 210 PHE A C 1
ATOM 1717 O O . PHE A 1 210 ? -8.478 5.498 -23.482 1.00 93.06 210 PHE A O 1
ATOM 1724 N N . SER A 1 211 ? -7.374 6.660 -21.904 1.00 89.31 211 SER A N 1
ATOM 1725 C CA . SER A 1 211 ? -8.434 7.655 -21.674 1.00 89.31 211 SER A CA 1
ATOM 1726 C C . SER A 1 211 ? -8.805 8.428 -22.944 1.00 89.31 211 SER A C 1
ATOM 1728 O O . SER A 1 211 ? -9.973 8.753 -23.164 1.00 89.31 211 SER A O 1
ATOM 1730 N N . LYS A 1 212 ? -7.832 8.677 -23.829 1.00 93.06 212 LYS A N 1
ATOM 1731 C CA . LYS A 1 212 ? -8.053 9.276 -25.158 1.00 93.06 212 LYS A CA 1
ATOM 1732 C C . LYS A 1 212 ? -8.607 8.287 -26.191 1.00 93.06 212 LYS A C 1
ATOM 1734 O O . LYS A 1 212 ? -9.023 8.705 -27.270 1.00 93.06 212 LYS A O 1
ATOM 1739 N N . GLY A 1 213 ? -8.624 6.989 -25.889 1.00 93.00 213 GLY A N 1
ATOM 1740 C CA . GLY A 1 213 ? -9.051 5.932 -26.803 1.00 93.00 213 GLY A CA 1
ATOM 1741 C C . GLY A 1 213 ? -8.044 5.645 -27.920 1.00 93.00 213 GLY A C 1
ATOM 1742 O O . GLY A 1 213 ? -8.451 5.222 -29.007 1.00 93.00 213 GLY A O 1
ATOM 1743 N N . ASN A 1 214 ? -6.756 5.885 -27.677 1.00 94.75 214 ASN A N 1
ATOM 1744 C CA . ASN A 1 214 ? -5.662 5.659 -28.625 1.00 94.75 214 ASN A CA 1
ATOM 1745 C C . ASN A 1 214 ? -5.022 4.272 -28.495 1.00 94.75 214 ASN A C 1
ATOM 1747 O O . ASN A 1 214 ? -4.254 3.881 -29.368 1.00 94.75 214 ASN A O 1
ATOM 1751 N N . THR A 1 215 ? -5.372 3.519 -27.456 1.00 96.12 215 THR A N 1
ATOM 1752 C CA . THR A 1 215 ? -4.871 2.166 -27.219 1.00 96.12 215 THR A CA 1
ATOM 1753 C C . THR A 1 215 ? -5.569 1.108 -28.077 1.00 96.12 215 THR A C 1
ATOM 1755 O O . THR A 1 215 ? -6.673 1.317 -28.603 1.00 96.12 215 THR A O 1
ATOM 1758 N N . LYS A 1 216 ? -4.949 -0.070 -28.196 1.00 96.06 216 LYS A N 1
ATOM 1759 C CA . LYS A 1 216 ? -5.508 -1.238 -28.889 1.00 96.06 216 LYS A CA 1
ATOM 1760 C C . LYS A 1 216 ? -6.854 -1.659 -28.299 1.00 96.06 216 LYS A C 1
ATOM 1762 O O . LYS A 1 216 ? -7.820 -1.851 -29.044 1.00 96.06 216 LYS A O 1
ATOM 1767 N N . TYR A 1 217 ? -6.934 -1.762 -26.974 1.00 95.25 217 TYR A N 1
ATOM 1768 C CA . TYR A 1 217 ? -8.160 -2.088 -26.254 1.00 95.25 217 TYR A CA 1
ATOM 1769 C C . TYR A 1 217 ? -8.731 -0.848 -25.575 1.00 95.25 217 TYR A C 1
ATOM 1771 O O . TYR A 1 217 ? -8.116 -0.281 -24.681 1.00 95.25 217 TYR A O 1
ATOM 1779 N N . LYS A 1 218 ? -9.931 -0.438 -26.000 1.00 92.69 218 LYS A N 1
ATOM 1780 C CA . LYS A 1 218 ? -10.569 0.827 -25.578 1.00 92.69 218 LYS A CA 1
ATOM 1781 C C . LYS A 1 218 ? -11.780 0.630 -24.673 1.00 92.69 218 LYS A C 1
ATOM 1783 O O . LYS A 1 218 ? -12.310 1.583 -24.113 1.00 92.69 218 LYS A O 1
ATOM 1788 N N . LYS A 1 219 ? -12.313 -0.592 -24.649 1.00 92.12 219 LYS A N 1
ATOM 1789 C CA . LYS A 1 219 ? -13.502 -0.969 -23.890 1.00 92.12 219 LYS A CA 1
ATOM 1790 C C . LYS A 1 219 ? -13.382 -2.417 -23.420 1.00 92.12 219 LYS A C 1
ATOM 1792 O O . LYS A 1 219 ? -12.878 -3.238 -24.187 1.00 92.12 219 LYS A O 1
ATOM 1797 N N . PRO A 1 220 ? -13.942 -2.737 -22.247 1.00 94.06 220 PRO A N 1
ATOM 1798 C CA . PRO A 1 220 ? -14.635 -1.820 -21.334 1.00 94.06 220 PRO A CA 1
ATOM 1799 C C . PRO A 1 220 ? -13.640 -0.974 -20.507 1.00 94.06 220 PRO A C 1
ATOM 1801 O O . PRO A 1 220 ? -12.432 -1.115 -20.688 1.00 94.06 220 PRO A O 1
ATOM 1804 N N . ALA A 1 221 ? -14.133 -0.021 -19.709 1.00 91.62 221 ALA A N 1
ATOM 1805 C CA . ALA A 1 221 ? -13.288 0.986 -19.048 1.00 91.62 221 ALA A CA 1
ATOM 1806 C C . ALA A 1 221 ? -12.317 0.363 -18.032 1.00 91.62 221 ALA A C 1
ATOM 1808 O O . ALA A 1 221 ? -11.210 0.852 -17.855 1.00 91.62 221 ALA A O 1
ATOM 1809 N N . GLU A 1 222 ? -12.704 -0.766 -17.447 1.00 92.50 222 GLU A N 1
ATOM 1810 C CA . GLU A 1 222 ? -11.942 -1.563 -16.488 1.00 92.50 222 GLU A CA 1
ATOM 1811 C C . GLU A 1 222 ? -10.616 -2.088 -17.066 1.00 92.50 222 GLU A C 1
ATOM 1813 O O . GLU A 1 222 ? -9.705 -2.412 -16.310 1.00 92.50 222 GLU A O 1
ATOM 1818 N N . LEU A 1 223 ? -10.463 -2.137 -18.400 1.00 95.06 223 LEU A N 1
ATOM 1819 C CA . LEU A 1 223 ? -9.178 -2.463 -19.030 1.00 95.06 223 LEU A CA 1
ATOM 1820 C C . LEU A 1 223 ? -8.089 -1.427 -18.748 1.00 95.06 223 LEU A C 1
ATOM 1822 O O . LEU A 1 223 ? -6.915 -1.762 -18.895 1.00 95.06 223 LEU A O 1
ATOM 1826 N N . TRP A 1 224 ? -8.458 -0.223 -18.298 1.00 94.88 224 TRP A N 1
ATOM 1827 C CA . TRP A 1 224 ? -7.526 0.758 -17.748 1.00 94.88 224 TRP A CA 1
ATOM 1828 C C . TRP A 1 224 ? -6.553 0.120 -16.747 1.00 94.88 224 TRP A C 1
ATOM 1830 O O . TRP A 1 224 ? -5.354 0.341 -16.864 1.00 94.88 224 TRP A O 1
ATOM 1840 N N . HIS A 1 225 ? -7.034 -0.742 -15.842 1.00 94.38 225 HIS A N 1
ATOM 1841 C CA . HIS A 1 225 ? -6.190 -1.368 -14.818 1.00 94.38 225 HIS A CA 1
ATOM 1842 C C . HIS A 1 225 ? -5.092 -2.262 -15.404 1.00 94.38 225 HIS A C 1
ATOM 1844 O O . HIS A 1 225 ? -4.023 -2.387 -14.818 1.00 94.38 225 HIS A O 1
ATOM 1850 N N . VAL A 1 226 ? -5.325 -2.873 -16.572 1.00 96.25 226 VAL A N 1
ATOM 1851 C CA . VAL A 1 226 ? -4.289 -3.666 -17.251 1.00 96.25 226 VAL A CA 1
ATOM 1852 C C . VAL A 1 226 ? -3.216 -2.752 -17.844 1.00 96.25 226 VAL A C 1
ATOM 1854 O O . VAL A 1 226 ? -2.029 -3.052 -17.746 1.00 96.25 226 VAL A O 1
ATOM 1857 N N . TYR A 1 227 ? -3.627 -1.631 -18.441 1.00 96.50 227 TYR A N 1
ATOM 1858 C CA . TYR A 1 227 ? -2.706 -0.629 -18.979 1.00 96.50 227 TYR A CA 1
ATOM 1859 C C . TYR A 1 227 ? -1.878 0.041 -17.878 1.00 96.50 227 TYR A C 1
ATOM 1861 O O . TYR A 1 227 ? -0.670 0.196 -18.040 1.00 96.50 227 TYR A O 1
ATOM 1869 N N . GLU A 1 228 ? -2.515 0.392 -16.762 1.00 95.06 228 GLU A N 1
ATOM 1870 C CA . GLU A 1 228 ? -1.879 0.973 -15.580 1.00 95.06 228 GLU A CA 1
ATOM 1871 C C . GLU A 1 228 ? -0.832 0.028 -14.982 1.00 95.06 228 GLU A C 1
ATOM 1873 O O . GLU A 1 228 ? 0.326 0.419 -14.862 1.00 95.06 228 GLU A O 1
ATOM 1878 N N . ALA A 1 229 ? -1.198 -1.232 -14.721 1.00 95.56 229 ALA A N 1
ATOM 1879 C CA . ALA A 1 229 ? -0.293 -2.252 -14.189 1.00 95.56 229 ALA A CA 1
ATOM 1880 C C . ALA A 1 229 ? 0.972 -2.421 -15.052 1.00 95.56 229 ALA A C 1
ATOM 1882 O O . ALA A 1 229 ? 2.098 -2.457 -14.555 1.00 95.56 229 ALA A O 1
ATOM 1883 N N . VAL A 1 230 ? 0.803 -2.490 -16.376 1.00 96.25 230 VAL A N 1
ATOM 1884 C CA . VAL A 1 230 ? 1.925 -2.644 -17.311 1.00 96.25 230 VAL A CA 1
ATOM 1885 C C . VAL A 1 230 ? 2.793 -1.381 -17.384 1.00 96.25 230 VAL A C 1
ATOM 1887 O O . VAL A 1 230 ? 4.019 -1.491 -17.396 1.00 96.25 230 VAL A O 1
ATOM 1890 N N . ASP A 1 231 ? 2.199 -0.185 -17.460 1.00 95.25 231 ASP A N 1
ATOM 1891 C CA . ASP A 1 231 ? 2.975 1.066 -17.502 1.00 95.25 231 ASP A CA 1
ATOM 1892 C C . ASP A 1 231 ? 3.730 1.308 -16.187 1.00 95.25 231 ASP A C 1
ATOM 1894 O O . ASP A 1 231 ? 4.863 1.799 -16.199 1.00 95.25 231 ASP A O 1
ATOM 1898 N N . PHE A 1 232 ? 3.143 0.906 -15.058 1.00 95.69 232 PHE A N 1
ATOM 1899 C CA . PHE A 1 232 ? 3.778 0.974 -13.750 1.00 95.69 232 PHE A CA 1
ATOM 1900 C C . PHE A 1 232 ? 5.016 0.072 -13.671 1.00 95.69 232 PHE A C 1
ATOM 1902 O O . PHE A 1 232 ? 6.103 0.565 -13.369 1.00 95.69 232 PHE A O 1
ATOM 1909 N N . VAL A 1 233 ? 4.910 -1.200 -14.076 1.00 96.44 233 VAL A N 1
ATOM 1910 C CA . VAL A 1 233 ? 6.062 -2.118 -14.189 1.00 96.44 233 VAL A CA 1
ATOM 1911 C C . VAL A 1 233 ? 7.184 -1.522 -15.044 1.00 96.44 233 VAL A C 1
ATOM 1913 O O . VAL A 1 233 ? 8.354 -1.564 -14.664 1.00 96.44 233 VAL A O 1
ATOM 1916 N N . GLU A 1 234 ? 6.858 -0.962 -16.212 1.00 95.25 234 GLU A N 1
ATOM 1917 C CA . GLU A 1 234 ? 7.863 -0.385 -17.116 1.00 95.25 234 GLU A CA 1
ATOM 1918 C C . GLU A 1 234 ? 8.468 0.921 -16.565 1.00 95.25 234 GLU A C 1
ATOM 1920 O O . GLU A 1 234 ? 9.608 1.266 -16.886 1.00 95.25 234 GLU A O 1
ATOM 1925 N N . THR A 1 235 ? 7.737 1.637 -15.710 1.00 94.56 235 THR A N 1
ATOM 1926 C CA . THR A 1 235 ? 8.253 2.787 -14.955 1.00 94.56 235 THR A CA 1
ATOM 1927 C C . THR A 1 235 ? 9.247 2.330 -13.887 1.00 94.56 235 THR A C 1
ATOM 1929 O O . THR A 1 235 ? 10.364 2.842 -13.845 1.00 94.56 235 THR A O 1
ATOM 1932 N N . CYS A 1 236 ? 8.918 1.299 -13.108 1.00 95.56 236 CYS A N 1
ATOM 1933 C CA . CYS A 1 236 ? 9.827 0.719 -12.115 1.00 95.56 236 CYS A CA 1
ATOM 1934 C C . CYS A 1 236 ? 11.076 0.092 -12.756 1.00 95.56 236 CYS A C 1
ATOM 1936 O O . CYS A 1 236 ? 12.185 0.248 -12.244 1.00 95.56 236 CYS A O 1
ATOM 1938 N N . ARG A 1 237 ? 10.936 -0.546 -13.928 1.00 95.69 237 ARG A N 1
ATOM 1939 C CA . ARG A 1 237 ? 12.069 -1.029 -14.737 1.00 95.69 237 ARG A CA 1
ATOM 1940 C C . ARG A 1 237 ? 13.030 0.105 -15.091 1.00 95.69 237 ARG A C 1
ATOM 1942 O O . ARG A 1 237 ? 14.235 -0.054 -14.944 1.00 95.69 237 ARG A O 1
ATOM 1949 N N . TYR A 1 238 ? 12.497 1.252 -15.511 1.00 93.69 238 TYR A N 1
ATOM 1950 C CA . TYR A 1 238 ? 13.311 2.431 -15.801 1.00 93.69 238 TYR A CA 1
ATOM 1951 C C . TYR A 1 238 ? 14.059 2.925 -14.551 1.00 93.69 238 TYR A C 1
ATOM 1953 O O . TYR A 1 238 ? 15.246 3.235 -14.641 1.00 93.69 238 TYR A O 1
ATOM 1961 N N . THR A 1 239 ? 13.406 2.952 -13.382 1.00 92.56 239 THR A N 1
ATOM 1962 C CA . THR A 1 239 ? 14.068 3.273 -12.106 1.00 92.56 239 THR A CA 1
ATOM 1963 C C . THR A 1 239 ? 15.234 2.325 -11.834 1.00 92.56 239 THR A C 1
ATOM 1965 O O . THR A 1 239 ? 16.332 2.791 -11.539 1.00 92.56 239 THR A O 1
ATOM 1968 N N . LEU A 1 240 ? 15.041 1.012 -11.998 1.00 95.25 240 LEU A N 1
ATOM 1969 C CA . LEU A 1 240 ? 16.107 0.024 -11.808 1.00 95.25 240 LEU A CA 1
ATOM 1970 C C . LEU A 1 240 ? 17.283 0.249 -12.761 1.00 95.25 240 LEU A C 1
ATOM 1972 O O . LEU A 1 240 ? 18.423 0.297 -12.300 1.00 95.25 240 LEU A O 1
ATOM 1976 N N . ASP A 1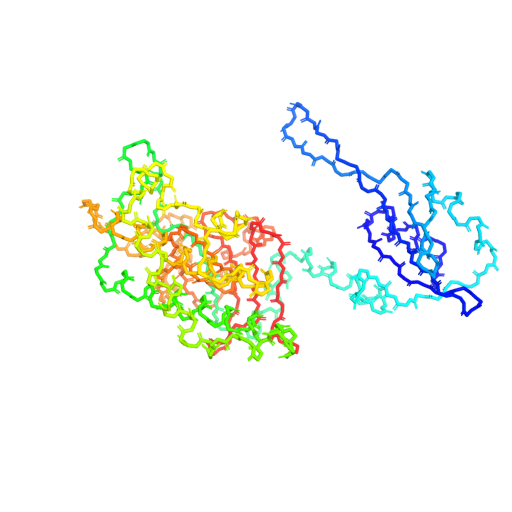 241 ? 17.012 0.461 -14.052 1.00 94.00 241 ASP A N 1
ATOM 1977 C CA . ASP A 1 241 ? 18.044 0.747 -15.055 1.00 94.00 241 ASP A CA 1
ATOM 1978 C C . ASP A 1 241 ? 18.885 1.970 -14.650 1.00 94.00 241 ASP A C 1
ATOM 1980 O O . ASP A 1 241 ? 20.108 1.951 -14.773 1.00 94.00 241 ASP A O 1
ATOM 1984 N N . LYS A 1 242 ? 18.247 3.011 -14.096 1.00 92.12 242 LYS A N 1
ATOM 1985 C CA . LYS A 1 242 ? 18.938 4.205 -13.588 1.00 92.12 242 LYS A CA 1
ATOM 1986 C C . LYS A 1 242 ? 19.720 3.963 -12.312 1.00 92.12 242 LYS A C 1
ATOM 1988 O O . LYS A 1 242 ? 20.870 4.378 -12.226 1.00 92.12 242 LYS A O 1
ATOM 1993 N N . THR A 1 243 ? 19.159 3.237 -11.354 1.00 91.81 243 THR A N 1
ATOM 1994 C CA . THR A 1 243 ? 19.904 2.883 -10.141 1.00 91.81 243 THR A CA 1
ATOM 1995 C C . THR A 1 243 ? 21.090 1.959 -10.425 1.00 91.81 243 THR A C 1
ATOM 1997 O O . THR A 1 243 ? 22.088 2.023 -9.721 1.00 91.81 243 THR A O 1
ATOM 2000 N N . ALA A 1 244 ? 21.050 1.134 -11.474 1.00 93.25 244 ALA A N 1
ATOM 2001 C CA . ALA A 1 244 ? 22.171 0.275 -11.858 1.00 93.25 244 ALA A CA 1
ATOM 2002 C C . ALA A 1 244 ? 23.374 1.057 -12.430 1.00 93.25 244 ALA A C 1
ATOM 2004 O O . ALA A 1 244 ? 24.500 0.542 -12.409 1.00 93.25 244 ALA A O 1
ATOM 2005 N N . GLU A 1 245 ? 23.137 2.281 -12.926 1.00 92.06 245 GLU A N 1
ATOM 2006 C CA . GLU A 1 245 ? 24.147 3.224 -13.435 1.00 92.06 245 GLU A CA 1
ATOM 2007 C C . GLU A 1 245 ? 24.865 3.998 -12.306 1.00 92.06 245 GLU A C 1
ATOM 2009 O O . GLU A 1 245 ? 25.893 4.622 -12.568 1.00 92.06 245 GLU A O 1
ATOM 2014 N N . ASN A 1 246 ? 24.368 3.947 -11.062 1.00 91.31 246 ASN A N 1
ATOM 2015 C CA . ASN A 1 246 ? 24.971 4.645 -9.923 1.00 91.31 246 ASN A CA 1
ATOM 2016 C C . ASN A 1 246 ? 26.362 4.096 -9.559 1.00 91.31 246 ASN A C 1
ATOM 2018 O O . ASN A 1 246 ? 26.648 2.908 -9.709 1.00 91.31 246 ASN A O 1
ATOM 2022 N N . GLU A 1 247 ? 27.228 4.962 -9.024 1.00 87.69 247 GLU A N 1
ATOM 2023 C CA . GLU A 1 247 ? 28.637 4.626 -8.760 1.00 87.69 247 GLU A CA 1
ATOM 2024 C C . GLU A 1 247 ? 28.892 4.014 -7.375 1.00 87.69 247 GLU A C 1
ATOM 2026 O O . GLU A 1 247 ? 29.899 3.328 -7.184 1.00 87.69 247 GLU A O 1
ATOM 2031 N N . LYS A 1 248 ? 28.027 4.280 -6.388 1.00 91.31 248 LYS A N 1
ATOM 2032 C CA . LYS A 1 248 ? 28.271 3.891 -4.992 1.00 91.31 248 LYS A CA 1
ATOM 2033 C C . LYS A 1 248 ? 27.595 2.573 -4.656 1.00 91.31 248 LYS A C 1
ATOM 2035 O O . LYS A 1 248 ? 26.391 2.431 -4.818 1.00 91.31 248 LYS A O 1
ATOM 2040 N N . GLU A 1 249 ? 28.351 1.643 -4.097 1.00 90.88 249 GLU A N 1
ATOM 2041 C CA . GLU A 1 249 ? 27.822 0.407 -3.519 1.00 90.88 249 GLU A CA 1
ATOM 2042 C C . GLU A 1 249 ? 27.771 0.537 -1.991 1.00 90.88 249 GLU A C 1
ATOM 2044 O O . GLU A 1 249 ? 28.633 1.190 -1.397 1.00 90.88 249 GLU A O 1
ATOM 2049 N N . ARG A 1 250 ? 26.764 -0.079 -1.361 1.00 90.38 250 ARG A N 1
ATOM 2050 C CA . ARG A 1 250 ? 26.632 -0.154 0.100 1.00 90.38 250 ARG A CA 1
ATOM 2051 C C . ARG A 1 250 ? 26.105 -1.520 0.547 1.00 90.38 250 ARG A C 1
ATOM 2053 O O . ARG A 1 250 ? 25.386 -2.161 -0.223 1.00 90.38 250 ARG A O 1
ATOM 2060 N N . PRO A 1 251 ? 26.404 -1.963 1.778 1.00 91.94 251 PRO A N 1
ATOM 2061 C CA . PRO A 1 251 ? 25.638 -3.021 2.423 1.00 91.94 251 PRO A CA 1
ATOM 2062 C C . PRO A 1 251 ? 24.160 -2.631 2.545 1.00 91.94 251 PRO A C 1
ATOM 2064 O O . PRO A 1 251 ? 23.839 -1.479 2.831 1.00 91.94 251 PRO A O 1
ATOM 2067 N N . LEU A 1 252 ? 23.265 -3.602 2.367 1.00 92.06 252 LEU A N 1
ATOM 2068 C CA . LEU A 1 252 ? 21.820 -3.400 2.530 1.00 92.06 252 LEU A CA 1
ATOM 2069 C C . LEU A 1 252 ? 21.467 -2.972 3.968 1.00 92.06 252 LEU A C 1
ATOM 2071 O O . LEU A 1 252 ? 20.671 -2.077 4.213 1.00 92.06 252 LEU A O 1
ATOM 2075 N N . ASP A 1 253 ? 22.147 -3.536 4.962 1.00 93.25 253 ASP A N 1
ATOM 2076 C CA . ASP A 1 253 ? 21.921 -3.211 6.370 1.00 93.25 253 ASP A CA 1
ATOM 2077 C C . ASP A 1 253 ? 22.665 -1.958 6.867 1.00 93.25 253 ASP A C 1
ATOM 2079 O O . ASP A 1 253 ? 22.595 -1.662 8.060 1.00 93.25 253 ASP A O 1
ATOM 2083 N N . GLU A 1 254 ? 23.333 -1.191 5.991 1.00 93.12 254 GLU A N 1
ATOM 2084 C CA . GLU A 1 254 ? 24.071 0.031 6.370 1.00 93.12 254 GLU A CA 1
ATOM 2085 C C . GLU A 1 254 ? 23.158 1.065 7.048 1.00 93.12 254 GLU A C 1
ATOM 2087 O O . GLU A 1 254 ? 23.581 1.765 7.966 1.00 93.12 254 GLU A O 1
ATOM 2092 N N . VAL A 1 255 ? 21.874 1.135 6.669 1.00 91.38 255 VAL A N 1
ATOM 2093 C CA . VAL A 1 255 ? 20.895 2.028 7.321 1.00 91.38 255 VAL A CA 1
ATOM 2094 C C . VAL A 1 255 ? 20.840 1.782 8.832 1.00 91.38 255 VAL A C 1
ATOM 2096 O O . VAL A 1 255 ? 20.715 2.735 9.601 1.00 91.38 255 VAL A O 1
ATOM 2099 N N . LEU A 1 256 ? 21.015 0.529 9.260 1.00 95.06 256 LEU A N 1
ATOM 2100 C CA . LEU A 1 256 ? 20.952 0.102 10.657 1.00 95.06 256 LEU A CA 1
ATOM 2101 C C . LEU A 1 256 ? 22.237 0.393 11.451 1.00 95.06 256 LEU A C 1
ATOM 2103 O O . LEU A 1 256 ? 22.282 0.097 12.645 1.00 95.06 256 LEU A O 1
ATOM 2107 N N . ASP A 1 257 ? 23.275 0.967 10.828 1.00 94.06 257 ASP A N 1
ATOM 2108 C CA . ASP A 1 257 ? 24.507 1.387 11.516 1.00 94.06 257 ASP A CA 1
ATOM 2109 C C . ASP A 1 257 ? 24.334 2.658 12.350 1.00 94.06 257 ASP A C 1
ATOM 2111 O O . ASP A 1 257 ? 25.174 2.965 13.202 1.00 94.06 257 ASP A O 1
ATOM 2115 N N . LYS A 1 258 ? 23.248 3.406 12.135 1.00 92.81 258 LYS A N 1
ATOM 2116 C CA . LYS A 1 258 ? 22.942 4.582 12.950 1.00 92.81 258 LYS A CA 1
ATOM 2117 C C . LYS A 1 258 ? 22.629 4.173 14.390 1.00 92.81 258 LYS A C 1
ATOM 2119 O O . LYS A 1 258 ? 21.954 3.177 14.642 1.00 92.81 258 LYS A O 1
ATOM 2124 N N . GLU A 1 259 ? 23.063 5.002 15.341 1.00 92.88 259 GLU A N 1
ATOM 2125 C CA . GLU A 1 259 ? 22.884 4.765 16.782 1.00 92.88 259 GLU A CA 1
ATOM 2126 C C . GLU A 1 259 ? 21.413 4.532 17.165 1.00 92.88 259 GLU A C 1
ATOM 2128 O O . GLU A 1 259 ? 21.110 3.677 17.999 1.00 92.88 259 GLU A O 1
ATOM 2133 N N . GLU A 1 260 ? 20.492 5.229 16.496 1.00 93.38 260 GLU A N 1
ATOM 2134 C CA . GLU A 1 260 ? 19.051 5.090 16.704 1.00 93.38 260 GLU A CA 1
ATOM 2135 C C . GLU A 1 260 ? 18.534 3.659 16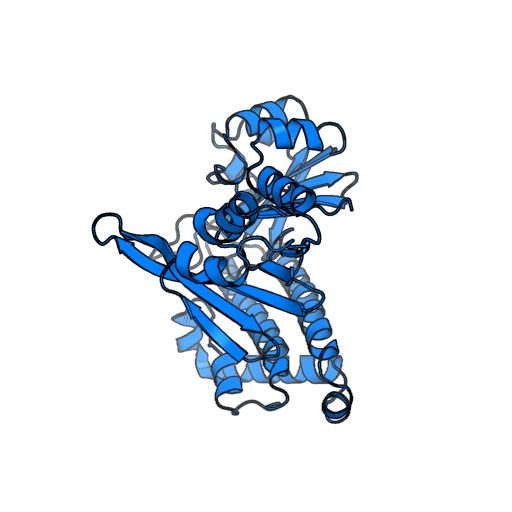.465 1.00 93.38 260 GLU A C 1
ATOM 2137 O O . GLU A 1 260 ? 17.622 3.229 17.172 1.00 93.38 260 GLU A O 1
ATOM 2142 N N . TYR A 1 261 ? 19.163 2.876 15.577 1.00 95.00 261 TYR A N 1
ATOM 2143 C CA . TYR A 1 261 ? 18.764 1.501 15.236 1.00 95.00 261 TYR A CA 1
ATOM 2144 C C . TYR A 1 261 ? 19.606 0.415 15.918 1.00 95.00 261 TYR A C 1
ATOM 2146 O O . TYR A 1 261 ? 19.419 -0.774 15.646 1.00 95.00 261 TYR A O 1
ATOM 2154 N N . ALA A 1 262 ? 20.496 0.773 16.850 1.00 89.50 262 ALA A N 1
ATOM 2155 C CA . ALA A 1 262 ? 21.388 -0.186 17.511 1.00 89.50 262 ALA A CA 1
ATOM 2156 C C . ALA A 1 262 ? 20.641 -1.357 18.192 1.00 89.50 262 ALA A C 1
ATOM 2158 O O . ALA A 1 262 ? 21.152 -2.477 18.251 1.00 89.50 262 ALA A O 1
ATOM 2159 N N . GLY A 1 263 ? 19.410 -1.121 18.669 1.00 90.88 263 GLY A N 1
ATOM 2160 C CA . GLY A 1 263 ? 18.546 -2.149 19.268 1.00 90.88 263 GLY A CA 1
ATOM 2161 C C . GLY A 1 263 ? 17.943 -3.146 18.270 1.00 90.88 263 GLY A C 1
ATOM 2162 O O . GLY A 1 263 ? 17.511 -4.223 18.673 1.00 90.88 263 GLY A O 1
ATOM 2163 N N . LEU A 1 264 ? 17.937 -2.817 16.977 1.00 96.50 264 LEU A N 1
ATOM 2164 C CA . LEU A 1 264 ? 17.355 -3.641 15.917 1.00 96.50 264 LEU A CA 1
ATOM 2165 C C . LEU A 1 264 ? 18.398 -4.510 15.217 1.00 96.50 264 LEU A C 1
ATOM 2167 O O . LEU A 1 264 ? 18.139 -5.683 14.948 1.00 96.50 264 LEU A O 1
ATOM 2171 N N . LYS A 1 265 ? 19.592 -3.959 14.957 1.00 94.69 265 LYS A N 1
ATOM 2172 C CA . LYS A 1 265 ? 20.590 -4.566 14.060 1.00 94.69 265 LYS A CA 1
ATOM 2173 C C . LYS A 1 265 ? 20.956 -6.011 14.418 1.00 94.69 265 LYS A C 1
ATOM 2175 O O . LYS A 1 265 ? 21.038 -6.867 13.544 1.00 94.69 265 LYS A O 1
ATOM 2180 N N . SER A 1 266 ? 21.130 -6.313 15.704 1.00 94.00 266 SER A N 1
ATOM 2181 C CA . SER A 1 266 ? 21.481 -7.668 16.169 1.00 94.00 266 SER A CA 1
ATOM 2182 C C . SER A 1 266 ? 20.365 -8.706 15.988 1.00 94.00 266 SER A C 1
ATOM 2184 O O . SER A 1 266 ? 20.625 -9.905 16.072 1.00 94.00 266 SER A O 1
ATOM 2186 N N . SER A 1 267 ? 19.133 -8.251 15.754 1.00 97.62 267 SER A N 1
ATOM 2187 C CA . SER A 1 267 ? 17.945 -9.083 15.554 1.00 97.62 267 SER A CA 1
ATOM 2188 C C . SER A 1 267 ? 17.502 -9.145 14.090 1.00 97.62 267 SER A C 1
ATOM 2190 O O . SER A 1 267 ? 16.445 -9.716 13.816 1.00 97.62 267 SER A O 1
ATOM 2192 N N . LEU A 1 268 ? 18.279 -8.579 13.158 1.00 98.12 268 LEU A N 1
ATOM 2193 C CA . LEU A 1 268 ? 18.005 -8.653 11.726 1.00 98.12 268 LEU A CA 1
ATOM 2194 C C . LEU A 1 268 ? 18.035 -10.115 11.253 1.00 98.12 268 LEU A C 1
ATOM 2196 O O . LEU A 1 268 ? 19.004 -10.841 11.470 1.00 98.12 268 LEU A O 1
ATOM 2200 N N . ILE A 1 269 ? 16.957 -10.540 10.602 1.00 97.94 269 ILE A N 1
ATOM 2201 C CA . ILE A 1 269 ? 16.801 -11.865 9.994 1.00 97.94 269 ILE A CA 1
ATOM 2202 C C . ILE A 1 269 ? 17.239 -11.807 8.532 1.00 97.94 269 ILE A C 1
ATOM 2204 O O . ILE A 1 269 ? 18.027 -12.638 8.082 1.00 97.94 269 ILE A O 1
ATOM 2208 N N . LYS A 1 270 ? 16.688 -10.846 7.786 1.00 96.88 270 LYS A N 1
ATOM 2209 C CA . LYS A 1 270 ? 16.950 -10.630 6.362 1.00 96.88 270 LYS A CA 1
ATOM 2210 C C . LYS A 1 270 ? 16.543 -9.217 5.952 1.00 96.88 270 LYS A C 1
ATOM 2212 O O . LYS A 1 270 ? 15.748 -8.577 6.640 1.00 96.88 270 LYS A O 1
ATOM 2217 N N . THR A 1 271 ? 17.024 -8.812 4.786 1.00 97.06 271 THR A N 1
ATOM 2218 C CA . THR A 1 271 ? 16.615 -7.587 4.102 1.00 97.06 271 THR A CA 1
ATOM 2219 C C . THR A 1 271 ? 16.125 -7.935 2.703 1.00 97.06 271 THR A C 1
ATOM 2221 O O . THR A 1 271 ? 16.732 -8.756 2.007 1.00 97.06 271 THR A O 1
ATOM 2224 N N . GLU A 1 272 ? 15.023 -7.324 2.294 1.00 95.69 272 GLU A N 1
ATOM 2225 C CA . GLU A 1 272 ? 14.469 -7.431 0.950 1.00 95.69 272 GLU A CA 1
ATOM 2226 C C . GLU A 1 272 ? 14.447 -6.054 0.298 1.00 95.69 272 GLU A C 1
ATOM 2228 O O . GLU A 1 272 ? 14.266 -5.042 0.960 1.00 95.69 272 GLU A O 1
ATOM 2233 N N . VAL A 1 273 ? 14.688 -6.030 -1.007 1.00 95.81 273 VAL A N 1
ATOM 2234 C CA . VAL A 1 273 ? 14.698 -4.813 -1.819 1.00 95.81 273 VAL A CA 1
ATOM 2235 C C . VAL A 1 273 ? 13.702 -5.048 -2.933 1.00 95.81 273 VAL A C 1
ATOM 2237 O O . VAL A 1 273 ? 13.820 -6.063 -3.630 1.00 95.81 273 VAL A O 1
ATOM 2240 N N . GLY A 1 274 ? 12.738 -4.144 -3.067 1.00 95.94 274 GLY A N 1
ATOM 2241 C CA . GLY A 1 274 ? 11.592 -4.328 -3.944 1.00 95.94 274 GLY A CA 1
ATOM 2242 C C . GLY A 1 274 ? 10.711 -3.088 -4.044 1.00 95.94 274 GLY A C 1
ATOM 2243 O O . GLY A 1 274 ? 10.918 -2.090 -3.358 1.00 95.94 274 GLY A O 1
ATOM 2244 N N . PHE A 1 275 ? 9.725 -3.162 -4.932 1.00 95.94 275 PHE A N 1
ATOM 2245 C CA . PHE A 1 275 ? 8.688 -2.136 -5.101 1.00 95.94 275 PHE A CA 1
ATOM 2246 C C . PHE A 1 275 ? 7.389 -2.493 -4.378 1.00 95.94 275 PHE A C 1
ATOM 2248 O O . PHE A 1 275 ? 6.467 -1.686 -4.347 1.00 95.94 275 PHE A O 1
ATOM 2255 N N . THR A 1 276 ? 7.310 -3.703 -3.826 1.00 93.62 276 THR A N 1
ATOM 2256 C CA . THR A 1 276 ? 6.129 -4.272 -3.184 1.00 93.62 276 THR A CA 1
ATOM 2257 C C . THR A 1 276 ? 6.495 -4.701 -1.774 1.00 93.62 276 THR A C 1
ATOM 2259 O O . THR A 1 276 ? 7.511 -5.365 -1.575 1.00 93.62 276 THR A O 1
ATOM 2262 N N . TRP A 1 277 ? 5.652 -4.361 -0.807 1.00 92.81 277 TRP A N 1
ATOM 2263 C CA . TRP A 1 277 ? 5.723 -4.892 0.552 1.00 92.81 277 TRP A CA 1
ATOM 2264 C C . TRP A 1 277 ? 4.307 -5.137 1.082 1.00 92.81 277 TRP A C 1
ATOM 2266 O O . TRP A 1 277 ? 3.333 -5.105 0.334 1.00 92.81 277 TRP A O 1
ATOM 2276 N N . HIS A 1 278 ? 4.184 -5.477 2.361 1.00 89.62 278 HIS A N 1
ATOM 2277 C CA . HIS A 1 278 ? 2.971 -6.064 2.937 1.00 89.62 278 HIS A CA 1
ATOM 2278 C C . HIS A 1 278 ? 1.674 -5.254 2.741 1.00 89.62 278 HIS A C 1
ATOM 2280 O O . HIS A 1 278 ? 0.611 -5.871 2.676 1.00 89.62 278 HIS A O 1
ATOM 2286 N N . CYS A 1 279 ? 1.737 -3.921 2.653 1.00 84.12 279 CYS A N 1
ATOM 2287 C CA . CYS A 1 279 ? 0.556 -3.058 2.535 1.00 84.12 279 CYS A CA 1
ATOM 2288 C C . CYS A 1 279 ? 0.357 -2.440 1.147 1.00 84.12 279 CYS A C 1
ATOM 2290 O O . CYS A 1 279 ? -0.781 -2.125 0.802 1.00 84.12 279 CYS A O 1
ATOM 2292 N N . THR A 1 280 ? 1.418 -2.241 0.357 1.00 89.06 280 THR A N 1
ATOM 2293 C CA . THR A 1 280 ? 1.335 -1.420 -0.858 1.00 89.06 280 THR A CA 1
ATOM 2294 C C . THR A 1 280 ? 2.447 -1.713 -1.874 1.00 89.06 280 THR A C 1
ATOM 2296 O O . THR A 1 280 ? 3.326 -2.558 -1.672 1.00 89.06 280 THR A O 1
ATOM 2299 N N . THR A 1 281 ? 2.378 -1.003 -2.997 1.00 91.25 281 THR A N 1
ATOM 2300 C CA . THR A 1 281 ? 3.399 -0.940 -4.042 1.00 91.25 281 THR A CA 1
ATOM 2301 C C . THR A 1 281 ? 3.771 0.506 -4.334 1.00 91.25 281 THR A C 1
ATOM 2303 O O . THR A 1 281 ? 2.895 1.365 -4.384 1.00 91.25 281 THR A O 1
ATOM 2306 N N . SER A 1 282 ? 5.043 0.777 -4.615 1.00 89.81 282 SER A N 1
ATOM 2307 C CA . SER A 1 282 ? 5.536 2.122 -4.926 1.00 89.81 282 SER A CA 1
ATOM 2308 C C . SER A 1 282 ? 6.392 2.144 -6.186 1.00 89.81 282 SER A C 1
ATOM 2310 O O . SER A 1 282 ? 7.027 1.158 -6.539 1.00 89.81 282 SER A O 1
ATOM 2312 N N . GLY A 1 283 ? 6.410 3.287 -6.877 1.00 88.38 283 GLY A N 1
ATOM 2313 C CA . GLY A 1 283 ? 7.347 3.539 -7.978 1.00 88.38 283 GLY A CA 1
ATOM 2314 C C . GLY A 1 283 ? 8.772 3.842 -7.499 1.00 88.38 283 GLY A C 1
ATOM 2315 O O . GLY A 1 283 ? 9.708 3.861 -8.301 1.00 88.38 283 GLY A O 1
ATOM 2316 N N . MET A 1 284 ? 8.939 4.088 -6.196 1.00 88.25 284 MET A N 1
ATOM 2317 C CA . MET A 1 284 ? 10.236 4.220 -5.544 1.00 88.25 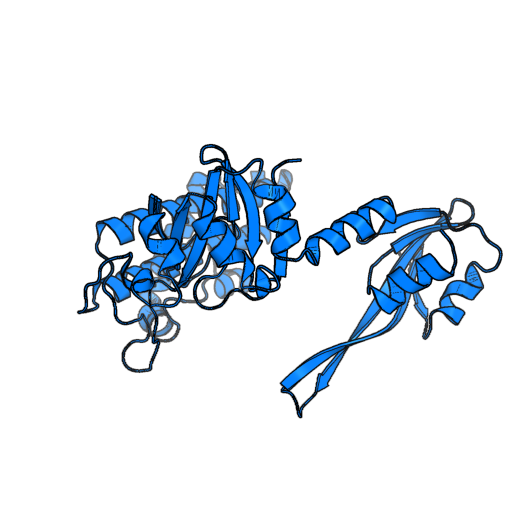284 MET A CA 1
ATOM 2318 C C . MET A 1 284 ? 10.683 2.857 -5.028 1.00 88.25 284 MET A C 1
ATOM 2320 O O . MET A 1 284 ? 9.892 2.122 -4.439 1.00 88.25 284 MET A O 1
ATOM 2324 N N . LEU A 1 285 ? 11.956 2.530 -5.248 1.00 92.88 285 LEU A N 1
ATOM 2325 C CA . LEU A 1 285 ? 12.529 1.294 -4.735 1.00 92.88 285 LEU A CA 1
ATOM 2326 C C . LEU A 1 285 ? 12.669 1.394 -3.213 1.00 92.88 285 LEU A C 1
ATOM 2328 O O . LEU A 1 285 ? 13.223 2.373 -2.702 1.00 92.88 285 LEU A O 1
ATOM 2332 N N . SER A 1 286 ? 12.204 0.367 -2.516 1.00 93.81 286 SER A N 1
ATOM 2333 C CA . SER A 1 286 ? 12.201 0.289 -1.060 1.00 93.81 286 SER A CA 1
ATOM 2334 C C . SER A 1 286 ? 13.094 -0.839 -0.560 1.00 93.81 286 SER A C 1
ATOM 2336 O O . SER A 1 286 ? 13.446 -1.770 -1.288 1.00 93.81 286 SER A O 1
ATOM 2338 N N . GLU A 1 287 ? 13.450 -0.736 0.711 1.00 95.44 287 GLU A N 1
ATOM 2339 C CA . GLU A 1 287 ? 14.192 -1.713 1.481 1.00 95.44 287 GLU A CA 1
ATOM 2340 C C . GLU A 1 287 ? 13.375 -2.100 2.716 1.00 95.44 287 GLU A C 1
ATOM 2342 O O . GLU A 1 287 ? 13.032 -1.253 3.537 1.00 95.44 287 GLU A O 1
ATOM 2347 N N . THR A 1 288 ? 13.051 -3.384 2.837 1.00 97.19 288 THR A N 1
ATOM 2348 C CA . THR A 1 288 ? 12.286 -3.944 3.951 1.00 97.19 288 THR A CA 1
ATOM 2349 C C . THR A 1 288 ? 13.191 -4.815 4.809 1.00 97.19 288 THR A C 1
ATOM 2351 O O . THR A 1 288 ? 13.747 -5.820 4.357 1.00 97.19 288 THR A O 1
ATOM 2354 N N . PHE A 1 289 ? 13.316 -4.452 6.079 1.00 98.25 289 PHE A N 1
ATOM 2355 C CA . PHE A 1 289 ? 14.101 -5.170 7.072 1.00 98.25 289 PHE A CA 1
ATOM 2356 C C . PHE A 1 289 ? 13.190 -6.052 7.911 1.00 98.25 289 PHE A C 1
ATOM 2358 O O . PHE A 1 289 ? 12.218 -5.572 8.488 1.00 98.25 289 PHE A O 1
ATOM 2365 N N . PHE A 1 290 ? 13.524 -7.334 8.018 1.00 98.44 290 PHE A N 1
ATOM 2366 C CA . PHE A 1 290 ? 12.796 -8.287 8.847 1.00 98.44 290 PHE A CA 1
ATOM 2367 C C . PHE A 1 290 ? 13.585 -8.549 10.118 1.00 98.44 290 PHE A C 1
ATOM 2369 O O . PHE A 1 290 ? 14.732 -8.994 10.064 1.00 98.44 290 PHE A O 1
ATOM 2376 N N . PHE A 1 291 ? 12.956 -8.334 11.262 1.00 98.62 291 PHE A N 1
ATOM 2377 C CA . PHE A 1 291 ? 13.565 -8.479 12.572 1.00 98.62 291 PHE A CA 1
ATOM 2378 C C . PHE A 1 291 ? 12.877 -9.579 13.365 1.00 98.62 291 PHE A C 1
ATOM 2380 O O . PHE A 1 291 ? 11.664 -9.774 13.285 1.00 98.62 291 PHE A O 1
ATOM 2387 N N . LYS A 1 292 ? 13.648 -10.277 14.195 1.00 98.12 292 LYS A N 1
ATOM 2388 C CA . LYS A 1 292 ? 13.081 -11.140 15.228 1.00 98.12 292 LYS A CA 1
ATOM 2389 C C . LYS A 1 292 ? 12.382 -10.274 16.268 1.00 98.12 292 LYS A C 1
ATOM 2391 O O . LYS A 1 292 ? 13.021 -9.395 16.837 1.00 98.12 292 LYS A O 1
ATOM 2396 N N . LEU A 1 293 ? 11.134 -10.594 16.597 1.00 97.94 293 LEU A N 1
ATOM 2397 C CA . LEU A 1 293 ? 10.426 -9.952 17.695 1.00 97.94 293 LEU A CA 1
ATOM 2398 C C . LEU A 1 293 ? 10.878 -10.574 19.025 1.00 97.94 293 LEU A C 1
ATOM 2400 O O . LEU A 1 293 ? 10.649 -11.752 19.298 1.00 97.94 293 LEU A O 1
ATOM 2404 N N . ASN A 1 294 ? 11.591 -9.797 19.835 1.00 95.94 294 ASN A N 1
ATOM 2405 C CA . ASN A 1 294 ? 12.060 -10.177 21.167 1.00 95.94 294 ASN A CA 1
ATOM 2406 C C . ASN A 1 294 ? 12.016 -8.976 22.125 1.00 95.94 294 ASN A C 1
ATOM 2408 O O . ASN A 1 294 ? 11.603 -7.890 21.729 1.00 95.94 294 ASN A O 1
ATOM 2412 N N . GLU A 1 295 ? 12.441 -9.163 23.378 1.00 95.25 295 GLU A N 1
ATOM 2413 C CA . GLU A 1 295 ? 12.440 -8.096 24.391 1.00 95.25 295 GLU A CA 1
ATOM 2414 C C . GLU A 1 295 ? 13.181 -6.838 23.910 1.00 95.25 295 GLU A C 1
ATOM 2416 O O . GLU A 1 295 ? 12.629 -5.746 23.980 1.00 95.25 295 GLU A O 1
ATOM 2421 N N . THR A 1 296 ? 14.377 -6.974 23.331 1.00 96.50 296 THR A N 1
ATOM 2422 C CA . THR A 1 296 ? 15.181 -5.835 22.861 1.00 96.50 296 THR A CA 1
ATOM 2423 C C . THR A 1 296 ? 14.489 -5.056 21.744 1.00 96.50 296 THR A C 1
ATOM 2425 O O . THR A 1 296 ? 14.450 -3.827 21.779 1.00 96.50 296 THR A O 1
ATOM 2428 N N . THR A 1 297 ? 13.934 -5.747 20.746 1.00 97.56 297 THR A N 1
ATOM 2429 C CA . THR A 1 297 ? 13.263 -5.072 19.625 1.00 97.56 297 THR A CA 1
ATOM 2430 C C . THR A 1 297 ? 11.905 -4.504 20.029 1.00 97.56 297 THR A C 1
ATOM 2432 O O . THR A 1 297 ? 11.505 -3.465 19.516 1.00 97.56 297 THR A O 1
ATOM 2435 N N . ALA A 1 298 ? 11.207 -5.144 20.971 1.00 97.19 298 ALA A N 1
ATOM 2436 C CA . ALA A 1 298 ? 9.967 -4.621 21.532 1.00 97.19 298 ALA A CA 1
ATOM 2437 C C . ALA A 1 298 ? 10.219 -3.334 22.331 1.00 97.19 298 ALA A C 1
ATOM 2439 O O . ALA A 1 298 ? 9.499 -2.360 22.150 1.00 97.19 298 ALA A O 1
ATOM 2440 N N . GLU A 1 299 ? 11.272 -3.285 23.153 1.00 96.44 299 GLU A N 1
ATOM 2441 C CA . GLU A 1 299 ? 11.682 -2.054 23.846 1.00 96.44 299 GLU A CA 1
ATOM 2442 C C . GLU A 1 299 ? 12.107 -0.945 22.874 1.00 96.44 299 GLU A C 1
ATOM 2444 O O . GLU A 1 299 ? 11.939 0.236 23.170 1.00 96.44 299 GLU A O 1
ATOM 2449 N N . TRP A 1 300 ? 12.635 -1.299 21.697 1.00 97.00 300 TRP A N 1
ATOM 2450 C CA . TRP A 1 300 ? 12.887 -0.314 20.648 1.00 97.00 300 TRP A CA 1
ATOM 2451 C C . TRP A 1 300 ? 11.582 0.273 20.096 1.00 97.00 300 TRP A C 1
ATOM 2453 O O . TRP A 1 300 ? 11.462 1.494 20.032 1.00 97.00 300 TRP A O 1
ATOM 2463 N N . LEU A 1 301 ? 10.602 -0.576 19.767 1.00 96.94 301 LEU A N 1
ATOM 2464 C CA . LEU A 1 301 ? 9.295 -0.145 19.258 1.00 96.94 301 LEU A CA 1
ATOM 2465 C C . LEU A 1 301 ? 8.547 0.733 20.277 1.00 96.94 301 LEU A C 1
ATOM 2467 O O . LEU A 1 301 ? 8.012 1.767 19.904 1.00 96.94 301 LEU A O 1
ATOM 2471 N N . LYS A 1 302 ? 8.596 0.419 21.578 1.00 96.00 302 LYS A N 1
ATOM 2472 C CA . LYS A 1 302 ? 7.936 1.207 22.645 1.00 96.00 302 LYS A CA 1
ATOM 2473 C C . LYS A 1 302 ? 8.387 2.667 22.773 1.00 96.00 302 LYS A C 1
ATOM 2475 O O . LYS A 1 302 ? 7.780 3.425 23.521 1.00 96.00 302 LYS A O 1
ATOM 2480 N N . LYS A 1 303 ? 9.463 3.076 22.096 1.00 94.56 303 LYS A N 1
ATOM 2481 C CA . LYS A 1 303 ? 9.900 4.481 22.079 1.00 94.56 303 LYS A CA 1
ATOM 2482 C C . LYS A 1 303 ? 8.941 5.383 21.300 1.00 94.56 303 LYS A C 1
ATOM 2484 O O . LYS A 1 303 ? 8.977 6.594 21.500 1.00 94.56 303 LYS A O 1
ATOM 2489 N N . PHE A 1 304 ? 8.136 4.800 20.417 1.00 95.12 304 PHE A N 1
ATOM 2490 C CA . PHE A 1 304 ? 7.182 5.504 19.572 1.00 95.12 304 PHE A CA 1
ATOM 2491 C C . PHE A 1 304 ? 5.793 5.483 20.212 1.00 95.12 304 PHE A C 1
ATOM 2493 O O . PHE A 1 304 ? 5.401 4.491 20.824 1.00 95.12 304 PHE A O 1
ATOM 2500 N N . GLU A 1 305 ? 5.047 6.580 20.068 1.00 93.62 305 GLU A N 1
ATOM 2501 C CA . GLU A 1 305 ? 3.675 6.690 20.586 1.00 93.62 305 GLU A CA 1
ATOM 2502 C C . GLU A 1 305 ? 2.752 5.656 19.926 1.00 93.62 305 GLU A C 1
ATOM 2504 O O . GLU A 1 305 ? 2.013 4.932 20.592 1.00 93.62 305 GLU A O 1
ATOM 2509 N N . ASN A 1 306 ? 2.844 5.554 18.606 1.00 93.62 306 ASN A N 1
ATOM 2510 C CA . ASN A 1 306 ? 2.164 4.582 17.764 1.00 93.62 306 ASN A CA 1
ATOM 2511 C C . ASN A 1 306 ? 3.047 4.286 16.545 1.00 93.62 306 ASN A C 1
ATOM 2513 O O . ASN A 1 306 ? 4.133 4.843 16.382 1.00 93.62 306 ASN A O 1
ATOM 2517 N N . ASP A 1 307 ? 2.599 3.374 15.704 1.00 91.06 307 ASP A N 1
ATOM 2518 C CA . ASP A 1 307 ? 3.270 2.975 14.475 1.00 91.06 307 ASP A CA 1
ATOM 2519 C C . ASP A 1 307 ? 3.279 4.076 13.402 1.00 91.06 307 ASP A C 1
ATOM 2521 O O . ASP A 1 307 ? 4.240 4.160 12.644 1.00 91.06 307 ASP A O 1
ATOM 2525 N N . TYR A 1 308 ? 2.316 5.003 13.394 1.00 90.75 308 TYR A N 1
ATOM 2526 C CA . TYR A 1 308 ? 2.363 6.195 12.530 1.00 90.75 308 TYR A CA 1
ATOM 2527 C C . TYR A 1 308 ? 3.399 7.241 12.963 1.00 90.75 308 TYR A C 1
ATOM 2529 O O . TYR A 1 308 ? 3.667 8.176 12.210 1.00 90.75 308 TYR A O 1
ATOM 2537 N N . ALA A 1 309 ? 3.970 7.107 14.163 1.00 91.19 309 ALA A N 1
ATOM 2538 C CA . ALA A 1 309 ? 5.054 7.953 14.657 1.00 91.19 309 ALA A CA 1
ATOM 2539 C C . ALA A 1 309 ? 6.449 7.409 14.297 1.00 91.19 309 ALA A C 1
ATOM 2541 O O . ALA A 1 309 ? 7.454 7.988 14.712 1.00 91.19 309 ALA A O 1
ATOM 2542 N N . LEU A 1 310 ? 6.525 6.289 13.573 1.00 91.50 310 LEU A N 1
ATOM 2543 C CA . LEU A 1 310 ? 7.781 5.769 13.050 1.00 91.50 310 LEU A CA 1
ATOM 2544 C C . LEU A 1 310 ? 8.365 6.740 12.015 1.00 91.50 310 LEU A C 1
ATOM 2546 O O . LEU A 1 310 ? 7.680 7.148 11.082 1.00 91.50 310 LEU A O 1
ATOM 2550 N N . GLU A 1 311 ? 9.644 7.078 12.171 1.00 86.12 311 GLU A N 1
ATOM 2551 C CA . GLU A 1 311 ? 10.387 7.930 11.241 1.00 86.12 311 GLU A CA 1
ATOM 2552 C C . GLU A 1 311 ? 11.610 7.176 10.710 1.00 86.12 311 GLU A C 1
ATOM 2554 O O . GLU A 1 311 ? 12.331 6.509 11.459 1.00 86.12 311 GLU A O 1
ATOM 2559 N N . GLY A 1 312 ? 11.863 7.281 9.404 1.00 88.06 312 GLY A N 1
ATOM 2560 C CA . GLY A 1 312 ? 13.034 6.698 8.745 1.00 88.06 312 GLY A CA 1
ATOM 2561 C C . GLY A 1 312 ? 12.922 5.200 8.454 1.00 88.06 312 GLY A C 1
ATOM 2562 O O . GLY A 1 312 ? 13.299 4.786 7.361 1.00 88.06 312 GLY A O 1
ATOM 2563 N N . LEU A 1 313 ? 12.391 4.407 9.390 1.00 93.06 313 LEU A N 1
ATOM 2564 C CA . LEU A 1 313 ? 11.954 3.022 9.190 1.00 93.06 313 LEU A CA 1
ATOM 2565 C C . LEU A 1 313 ? 10.451 2.945 9.453 1.00 93.06 313 LEU A C 1
ATOM 2567 O O . LEU A 1 313 ? 10.019 2.884 10.600 1.00 93.06 313 LEU A O 1
ATOM 2571 N N . GLU A 1 314 ? 9.679 2.969 8.382 1.00 92.50 314 GLU A N 1
ATOM 2572 C CA . GLU A 1 314 ? 8.228 3.125 8.362 1.00 92.50 314 GLU A CA 1
ATOM 2573 C C . GLU A 1 314 ? 7.536 1.784 8.071 1.00 92.50 314 GLU A C 1
ATOM 2575 O O . GLU A 1 314 ? 8.189 0.743 8.066 1.00 92.50 314 GLU A O 1
ATOM 2580 N N . ASP A 1 315 ? 6.217 1.799 7.874 1.00 94.12 315 ASP A N 1
ATOM 2581 C CA . ASP A 1 315 ? 5.361 0.651 7.542 1.00 94.12 315 ASP A CA 1
ATOM 2582 C C . ASP A 1 315 ? 5.634 -0.618 8.369 1.00 94.12 315 ASP A C 1
ATOM 2584 O O . ASP A 1 315 ? 6.449 -1.482 8.029 1.00 94.12 315 ASP A O 1
ATOM 2588 N N . LEU A 1 316 ? 4.911 -0.735 9.485 1.00 96.56 316 LEU A N 1
ATOM 2589 C CA . LEU A 1 316 ? 5.047 -1.845 10.420 1.00 96.56 316 LEU A CA 1
ATOM 2590 C C . LEU A 1 316 ? 4.206 -3.050 9.990 1.00 96.56 316 LEU A C 1
ATOM 2592 O O . LEU A 1 316 ? 3.005 -2.944 9.751 1.00 96.56 316 LEU A O 1
ATOM 2596 N N . ALA A 1 317 ? 4.804 -4.237 10.026 1.00 97.38 317 ALA A N 1
ATOM 2597 C CA . ALA A 1 317 ? 4.068 -5.494 9.926 1.00 97.38 317 ALA A CA 1
ATOM 2598 C C . ALA A 1 317 ? 4.545 -6.522 10.945 1.00 97.38 317 ALA A C 1
ATOM 2600 O O . ALA A 1 317 ? 5.741 -6.619 11.198 1.00 97.38 317 ALA A O 1
ATOM 2601 N N . PHE A 1 318 ? 3.630 -7.342 11.470 1.00 97.69 318 PHE A N 1
ATOM 2602 C CA . PHE A 1 318 ? 3.958 -8.494 12.317 1.00 97.69 318 PHE A CA 1
ATOM 2603 C C . PHE A 1 318 ? 3.713 -9.809 11.584 1.00 97.69 318 PHE A C 1
ATOM 2605 O O . PHE A 1 318 ? 2.758 -9.947 10.813 1.00 97.69 318 PHE A O 1
ATOM 2612 N N . TYR A 1 319 ? 4.553 -10.801 11.883 1.00 97.69 319 TYR A N 1
ATOM 2613 C CA . TYR A 1 319 ? 4.520 -12.113 11.254 1.00 97.69 319 TYR A CA 1
ATOM 2614 C C . TYR A 1 319 ? 4.558 -13.242 12.281 1.00 97.69 319 TYR A C 1
ATOM 2616 O O . TYR A 1 319 ? 5.180 -13.142 13.344 1.00 97.69 319 TYR A O 1
ATOM 2624 N N . LYS A 1 320 ? 3.927 -14.355 11.908 1.00 97.00 320 LYS A N 1
ATOM 2625 C CA . LYS A 1 320 ? 3.997 -15.638 12.600 1.00 97.00 320 LYS A CA 1
ATOM 2626 C C . LYS A 1 320 ? 4.352 -16.744 11.616 1.00 97.00 320 LYS A C 1
ATOM 2628 O O . LYS A 1 320 ? 3.619 -16.984 10.659 1.00 97.00 320 LYS A O 1
ATOM 2633 N N . ASP A 1 321 ? 5.481 -17.409 11.838 1.00 95.31 321 ASP A N 1
ATOM 2634 C CA . ASP A 1 321 ? 6.016 -18.482 10.999 1.00 95.31 321 ASP A CA 1
ATOM 2635 C C . ASP A 1 321 ? 6.103 -18.053 9.518 1.00 95.31 321 ASP A C 1
ATOM 2637 O O . ASP A 1 321 ? 5.758 -18.799 8.599 1.00 95.31 321 ASP A O 1
ATOM 2641 N N . GLY A 1 322 ? 6.514 -16.797 9.295 1.00 94.06 322 GLY A N 1
ATOM 2642 C CA . GLY A 1 322 ? 6.616 -16.167 7.975 1.00 94.06 322 GLY A CA 1
ATOM 2643 C C . GLY A 1 322 ? 5.292 -15.705 7.354 1.00 94.06 322 GLY A C 1
ATOM 2644 O O . GLY A 1 322 ? 5.298 -15.225 6.224 1.00 94.06 322 GLY A O 1
ATOM 2645 N N . LYS A 1 323 ? 4.157 -15.833 8.053 1.00 95.06 323 LYS A N 1
ATOM 2646 C CA . LYS A 1 323 ? 2.849 -15.343 7.590 1.00 95.06 323 LYS A CA 1
ATOM 2647 C C . LYS A 1 323 ? 2.522 -13.995 8.213 1.00 95.06 323 LYS A C 1
ATOM 2649 O O . LYS A 1 323 ? 2.618 -13.854 9.427 1.00 95.06 323 LYS A O 1
ATOM 2654 N N . LEU A 1 324 ? 2.102 -13.045 7.385 1.00 95.38 324 LEU A N 1
ATOM 2655 C CA . LEU A 1 324 ? 1.642 -11.723 7.806 1.00 95.38 324 LEU A CA 1
ATOM 2656 C C . LEU A 1 324 ? 0.361 -11.850 8.646 1.00 95.38 324 LEU A C 1
ATOM 2658 O O . LEU A 1 324 ? -0.596 -12.482 8.200 1.00 95.38 324 LEU A O 1
ATOM 2662 N N . ILE A 1 325 ? 0.352 -11.263 9.843 1.00 95.44 325 ILE A N 1
ATOM 2663 C CA . ILE A 1 325 ? -0.818 -11.246 10.743 1.00 95.44 325 ILE A CA 1
ATOM 2664 C C . ILE A 1 325 ? -1.309 -9.826 11.047 1.00 95.44 325 ILE A C 1
ATOM 2666 O O . ILE A 1 325 ? -2.477 -9.634 11.375 1.00 95.44 325 ILE A O 1
ATOM 2670 N N . PHE A 1 326 ? -0.437 -8.835 10.878 1.00 94.94 326 PHE A N 1
ATOM 2671 C CA . PHE A 1 326 ? -0.748 -7.417 11.001 1.00 94.94 326 PHE A CA 1
ATOM 2672 C C . PHE A 1 326 ? 0.065 -6.636 9.986 1.00 94.94 326 PHE A C 1
ATOM 2674 O O . PHE A 1 326 ? 1.238 -6.941 9.774 1.00 94.94 326 PHE A O 1
ATOM 2681 N N . SER A 1 327 ? -0.556 -5.620 9.409 1.00 94.56 327 SER A N 1
ATOM 2682 C CA . SER A 1 327 ? 0.066 -4.684 8.490 1.00 94.56 327 SER A CA 1
ATOM 2683 C C . SER A 1 327 ? -0.423 -3.279 8.801 1.00 94.56 327 SER A C 1
ATOM 2685 O O . SER A 1 327 ? -1.620 -3.080 8.994 1.00 94.56 327 SER A O 1
ATOM 2687 N N . SER A 1 328 ? 0.491 -2.320 8.774 1.00 93.88 328 SER A N 1
ATOM 2688 C CA . SER A 1 328 ? 0.222 -0.896 8.894 1.00 93.88 328 SER A CA 1
ATOM 2689 C C . SER A 1 328 ? 0.922 -0.125 7.787 1.00 93.88 328 SER A C 1
ATOM 2691 O O . SER A 1 328 ? 2.075 -0.421 7.470 1.00 93.88 328 SER A O 1
ATOM 2693 N N . CYS A 1 329 ? 0.229 0.853 7.208 1.00 91.19 329 CYS A N 1
ATOM 2694 C CA . CYS A 1 329 ? 0.856 1.849 6.350 1.00 91.19 329 CYS A CA 1
ATOM 2695 C C . CYS A 1 329 ? 0.892 3.207 7.052 1.00 91.19 329 CYS A C 1
ATOM 2697 O O . CYS A 1 329 ? -0.158 3.769 7.374 1.00 91.19 329 CYS A O 1
ATOM 2699 N N . THR A 1 330 ? 2.089 3.759 7.246 1.00 86.62 330 THR A N 1
ATOM 2700 C CA . THR A 1 330 ? 2.280 5.044 7.937 1.00 86.62 330 THR A CA 1
ATOM 2701 C C . THR A 1 330 ? 1.771 6.226 7.121 1.00 86.62 330 THR A C 1
ATOM 2703 O O . THR A 1 330 ? 1.234 7.184 7.680 1.00 86.62 330 THR A O 1
ATOM 2706 N N . HIS A 1 331 ? 1.885 6.142 5.795 1.00 82.25 331 HIS A N 1
ATOM 2707 C CA . HIS A 1 331 ? 1.499 7.204 4.868 1.00 82.25 331 HIS A CA 1
ATOM 2708 C C . HIS A 1 331 ? -0.016 7.336 4.736 1.00 82.25 331 HIS A C 1
ATOM 2710 O O . HIS A 1 331 ? -0.564 8.436 4.830 1.00 82.25 331 HIS A O 1
ATOM 2716 N N . GLU A 1 332 ? -0.695 6.210 4.519 1.00 80.06 332 GLU A N 1
ATOM 2717 C CA . GLU A 1 332 ? -2.146 6.184 4.341 1.00 80.06 332 GLU A CA 1
ATOM 2718 C C . GLU A 1 332 ? -2.915 6.040 5.662 1.00 80.06 332 GLU A C 1
ATOM 2720 O O . GLU A 1 332 ? -4.136 6.190 5.661 1.00 80.06 332 GLU A O 1
ATOM 2725 N N . LYS A 1 333 ? -2.212 5.807 6.779 1.00 84.44 333 LYS A N 1
ATOM 2726 C CA . LYS A 1 333 ? -2.766 5.684 8.135 1.00 84.44 333 LYS A CA 1
ATOM 2727 C C . LYS A 1 333 ? -3.909 4.677 8.223 1.00 84.44 333 LYS A C 1
ATOM 2729 O O . LYS A 1 333 ? -5.020 5.014 8.632 1.00 84.44 333 LYS A O 1
ATOM 2734 N N . PHE A 1 334 ? -3.625 3.447 7.807 1.00 83.62 334 PHE A N 1
ATOM 2735 C CA . PHE A 1 334 ? -4.555 2.335 7.966 1.00 83.62 334 PHE A CA 1
ATOM 2736 C C . PHE A 1 334 ? -3.872 1.111 8.559 1.00 83.62 334 PHE A C 1
ATOM 2738 O O . PHE A 1 334 ? -2.680 0.869 8.345 1.00 83.62 334 PHE A O 1
ATOM 2745 N N . HIS A 1 335 ? -4.674 0.292 9.234 1.00 87.62 335 HIS A N 1
ATOM 2746 C CA . HIS A 1 335 ? -4.296 -1.041 9.671 1.00 87.62 335 HIS A CA 1
ATOM 2747 C C . HIS A 1 335 ? -4.998 -2.118 8.849 1.00 87.62 335 HIS A C 1
ATOM 2749 O O . HIS A 1 335 ? -6.068 -1.937 8.273 1.00 87.62 335 HIS A O 1
ATOM 2755 N N . THR A 1 336 ? -4.392 -3.296 8.793 1.00 83.50 336 THR A N 1
ATOM 2756 C CA . THR A 1 336 ? -5.036 -4.502 8.283 1.00 83.50 336 THR A CA 1
ATOM 2757 C C . THR A 1 336 ? -4.702 -5.666 9.203 1.00 83.50 336 THR A C 1
ATOM 2759 O O . THR A 1 336 ? -3.544 -6.069 9.335 1.00 83.50 336 THR A O 1
ATOM 2762 N N . ARG A 1 337 ? -5.741 -6.224 9.832 1.00 75.88 337 ARG A N 1
ATOM 2763 C CA . ARG A 1 337 ? -5.686 -7.499 10.557 1.00 75.88 337 ARG A CA 1
ATOM 2764 C C . ARG A 1 337 ? -5.949 -8.640 9.585 1.00 75.88 337 ARG A C 1
ATOM 2766 O O . ARG A 1 337 ? -6.975 -8.650 8.910 1.00 75.88 337 ARG A O 1
ATOM 2773 N N . LEU A 1 338 ? -5.029 -9.598 9.520 1.00 73.75 338 LEU A N 1
ATOM 2774 C CA . LEU A 1 338 ? -5.156 -10.776 8.649 1.00 73.75 338 LEU A CA 1
ATOM 2775 C C . LEU A 1 338 ? -5.446 -12.064 9.433 1.00 73.75 338 LEU A C 1
ATOM 2777 O O . LEU A 1 338 ? -5.414 -13.155 8.869 1.00 73.75 338 LEU A O 1
ATOM 2781 N N . ASP A 1 339 ? -5.724 -11.938 10.730 1.00 56.97 339 ASP A N 1
ATOM 2782 C CA . ASP A 1 339 ? -6.000 -13.027 11.666 1.00 56.97 339 ASP A CA 1
ATOM 2783 C C . ASP A 1 339 ? -7.501 -13.329 11.865 1.00 56.97 339 ASP A C 1
ATOM 2785 O O . ASP A 1 339 ? -7.838 -14.157 12.715 1.00 56.97 339 ASP A O 1
ATOM 2789 N N . LYS A 1 340 ? -8.395 -12.713 11.075 1.00 43.44 340 LYS A N 1
ATOM 2790 C CA . LYS A 1 340 ? -9.844 -12.995 11.076 1.00 43.44 340 LYS A CA 1
ATOM 2791 C C . LYS A 1 340 ? -10.258 -14.048 10.048 1.00 43.44 340 LYS A C 1
ATOM 2793 O O . LYS A 1 340 ? -9.882 -13.912 8.861 1.00 43.44 340 LYS A O 1
#